Protein AF-0000000078684334 (afdb_homodimer)

pLDDT: mean 81.79, std 15.33, range [39.75, 97.38]

Structure (mmCIF, N/CA/C/O backbone):
data_AF-0000000078684334-model_v1
#
loop_
_entity.id
_entity.type
_entity.pdbx_description
1 polymer 'ADP-ribosylation factor-like protein 14'
#
loop_
_atom_site.group_PDB
_atom_site.id
_atom_site.type_symbol
_atom_site.label_atom_id
_atom_site.label_alt_id
_atom_site.label_comp_id
_atom_site.label_asym_id
_atom_site.label_entity_id
_atom_site.label_seq_id
_atom_site.pdbx_PDB_ins_code
_atom_site.Cartn_x
_atom_site.Cartn_y
_atom_site.Cartn_z
_atom_site.occupancy
_atom_site.B_iso_or_equiv
_atom_site.auth_seq_id
_atom_site.auth_comp_id
_atom_site.auth_asym_id
_atom_site.auth_atom_id
_atom_site.pdbx_PDB_model_num
ATOM 1 N N . MET A 1 1 ? -11.594 -47.875 16.469 1 39.75 1 MET A N 1
ATOM 2 C CA . MET A 1 1 ? -10.633 -46.875 16.938 1 39.75 1 MET A CA 1
ATOM 3 C C . MET A 1 1 ? -10.25 -45.938 15.812 1 39.75 1 MET A C 1
ATOM 5 O O . MET A 1 1 ? -9.25 -45.219 15.906 1 39.75 1 ME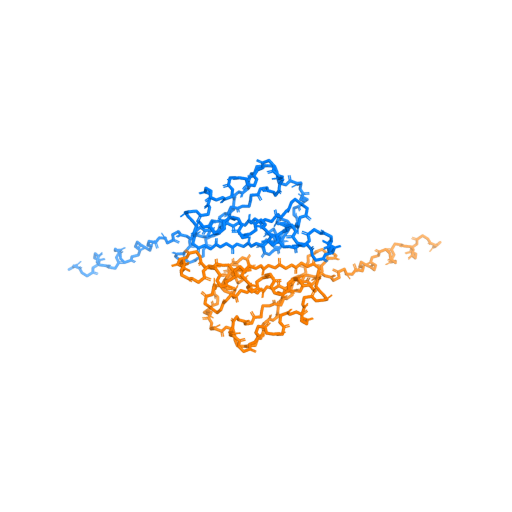T A O 1
ATOM 9 N N . GLY A 1 2 ? -10.734 -46.062 14.586 1 51.78 2 GLY A N 1
ATOM 10 C CA . GLY A 1 2 ? -10.422 -45.438 13.312 1 51.78 2 GLY A CA 1
ATOM 11 C C . GLY A 1 2 ? -10.695 -43.938 13.297 1 51.78 2 GLY A C 1
ATOM 12 O O . GLY A 1 2 ? -10.352 -43.25 12.336 1 51.78 2 GLY A O 1
ATOM 13 N N . THR A 1 3 ? -11.578 -43.5 14.109 1 58.91 3 THR A N 1
ATOM 14 C CA . THR A 1 3 ? -12.023 -42.125 14.07 1 58.91 3 THR A CA 1
ATOM 15 C C . THR A 1 3 ? -10.953 -41.188 14.617 1 58.91 3 THR A C 1
ATOM 17 O O . THR A 1 3 ? -11.062 -39.969 14.5 1 58.91 3 THR A O 1
ATOM 20 N N . VAL A 1 4 ? -10 -41.75 15.391 1 55.91 4 VAL A N 1
ATOM 21 C CA . VAL A 1 4 ? -9 -40.875 16 1 55.91 4 VAL A CA 1
ATOM 22 C C . VAL A 1 4 ? -8.016 -40.406 14.938 1 55.91 4 VAL A C 1
ATOM 24 O O . VAL A 1 4 ? -7.504 -39.281 15 1 55.91 4 VAL A O 1
ATOM 27 N N . PHE A 1 5 ? -7.762 -41.188 13.875 1 58.72 5 PHE A N 1
ATOM 28 C CA . PHE A 1 5 ? -6.75 -40.812 12.891 1 58.72 5 PHE A CA 1
ATOM 29 C C . PHE A 1 5 ? -7.172 -39.562 12.141 1 58.72 5 PHE A C 1
ATOM 31 O O . PHE A 1 5 ? -6.336 -38.719 11.797 1 58.72 5 PHE A O 1
ATOM 38 N N . SER A 1 6 ? -8.477 -39.469 11.859 1 55.19 6 SER A N 1
ATOM 39 C CA . SER A 1 6 ? -8.93 -38.375 11.016 1 55.19 6 SER A CA 1
ATOM 40 C C . SER A 1 6 ? -8.805 -37.031 11.727 1 55.19 6 SER A C 1
ATOM 42 O O . SER A 1 6 ? -8.492 -36.031 11.102 1 55.19 6 SER A O 1
ATOM 44 N N . TYR A 1 7 ? -9.039 -37.031 13.047 1 57.12 7 TYR A N 1
ATOM 45 C CA . TYR A 1 7 ? -8.992 -35.75 13.734 1 57.12 7 TYR A CA 1
ATOM 46 C C . TYR A 1 7 ? -7.57 -35.219 13.781 1 57.12 7 TYR A C 1
ATOM 48 O O . TYR A 1 7 ? -7.352 -34 13.594 1 57.12 7 TYR A O 1
ATOM 56 N N . ILE A 1 8 ? -6.609 -36.125 13.938 1 57.84 8 ILE A N 1
ATOM 57 C CA . ILE A 1 8 ? -5.223 -35.656 14 1 57.84 8 ILE A CA 1
ATOM 58 C C . ILE A 1 8 ? -4.812 -35.094 12.648 1 57.84 8 ILE A C 1
ATOM 60 O O . ILE A 1 8 ? -4.098 -34.062 12.594 1 57.84 8 ILE A O 1
ATOM 64 N N . PHE A 1 9 ? -5.141 -35.719 11.562 1 56.75 9 PHE A N 1
ATOM 65 C CA . PHE A 1 9 ? -4.762 -35.188 10.25 1 56.75 9 PHE A CA 1
ATOM 66 C C . PHE A 1 9 ? -5.336 -33.812 10.023 1 56.75 9 PHE A C 1
ATOM 68 O O . PHE A 1 9 ? -4.832 -33.031 9.188 1 56.75 9 PHE A O 1
ATOM 75 N N . SER A 1 10 ? -6.555 -33.656 10.594 1 54.94 10 SER A N 1
ATOM 76 C CA . SER A 1 10 ? -7.215 -32.406 10.273 1 54.94 10 SER A CA 1
ATOM 77 C C . SER A 1 10 ? -6.406 -31.203 10.773 1 54.94 10 SER A C 1
ATOM 79 O O . SER A 1 10 ? -6.609 -30.078 10.32 1 54.94 10 SER A O 1
ATOM 81 N N . ARG A 1 11 ? -5.648 -31.672 11.852 1 55.38 11 ARG A N 1
ATOM 82 C CA . ARG A 1 11 ? -5.016 -30.5 12.453 1 55.38 11 ARG A CA 1
ATOM 83 C C . ARG A 1 11 ? -3.867 -30 11.586 1 55.38 11 ARG A C 1
ATOM 85 O O . ARG A 1 11 ? -3.105 -29.125 12 1 55.38 11 ARG A O 1
ATOM 92 N N . PHE A 1 12 ? -3.316 -30.859 10.633 1 59.41 12 PHE A N 1
ATOM 93 C CA . PHE A 1 12 ? -2.25 -30.297 9.812 1 59.41 12 PHE A CA 1
ATOM 94 C C . PHE A 1 12 ? -2.725 -29.031 9.109 1 59.41 12 PHE A C 1
ATOM 96 O O . PHE A 1 12 ? -3.406 -29.109 8.086 1 59.41 12 PHE A O 1
ATOM 103 N N . ARG A 1 13 ? -3.07 -28.125 9.844 1 59.91 13 ARG A N 1
ATOM 104 C CA . ARG A 1 13 ? -3.426 -26.812 9.297 1 59.91 13 ARG A CA 1
ATOM 105 C C . ARG A 1 13 ? -2.355 -26.312 8.336 1 59.91 13 ARG A C 1
ATOM 107 O O . ARG A 1 13 ? -1.225 -26.031 8.742 1 59.91 13 ARG A O 1
ATOM 114 N N . SER A 1 14 ? -2.457 -26.578 6.969 1 78.06 14 SER A N 1
ATOM 115 C CA . SER A 1 14 ? -1.545 -26.094 5.941 1 78.06 14 SER A CA 1
ATOM 116 C C . SER A 1 14 ? -1.509 -24.562 5.914 1 78.06 14 SER A C 1
ATOM 118 O O . SER A 1 14 ? -2.553 -23.922 5.992 1 78.06 14 SER A O 1
ATOM 120 N N . ILE A 1 15 ? -0.374 -24.047 6.129 1 81.81 15 ILE A N 1
ATOM 121 C CA . ILE A 1 15 ? -0.169 -22.609 6.062 1 81.81 15 ILE A CA 1
ATOM 122 C C . ILE A 1 15 ? -0.128 -22.156 4.602 1 81.81 15 ILE A C 1
ATOM 124 O O . ILE A 1 15 ? 0.612 -22.719 3.793 1 81.81 15 ILE A O 1
ATOM 128 N N . THR A 1 16 ? -1.037 -21.25 4.227 1 85.5 16 THR A N 1
ATOM 129 C CA . THR A 1 16 ? -1.062 -20.703 2.877 1 85.5 16 THR A CA 1
ATOM 130 C C . THR A 1 16 ? -0.183 -19.453 2.785 1 85.5 16 THR A C 1
ATOM 132 O O . THR A 1 16 ? -0.442 -18.453 3.459 1 85.5 16 THR A O 1
ATOM 135 N N . PRO A 1 17 ? 0.874 -19.562 1.895 1 88.19 17 PRO A N 1
ATOM 136 C CA . PRO A 1 17 ? 1.749 -18.391 1.759 1 88.19 17 PRO A CA 1
ATOM 137 C C . PRO A 1 17 ? 1.178 -17.328 0.821 1 88.19 17 PRO A C 1
ATOM 139 O O . PRO A 1 17 ? 0.63 -17.656 -0.234 1 88.19 17 PRO A O 1
ATOM 142 N N . VAL A 1 18 ? 1.156 -16.156 1.344 1 89.81 18 VAL A N 1
ATOM 143 C CA . VAL A 1 18 ? 0.806 -15.008 0.514 1 89.81 18 VAL A CA 1
ATOM 144 C C . VAL A 1 18 ? 1.976 -14.023 0.466 1 89.81 18 VAL A C 1
ATOM 146 O O . VAL A 1 18 ? 2.506 -13.633 1.506 1 89.81 18 VAL A O 1
ATOM 149 N N . ARG A 1 19 ? 2.426 -13.75 -0.763 1 93.31 19 ARG A N 1
ATOM 150 C CA . ARG A 1 19 ? 3.539 -12.828 -0.962 1 93.31 19 ARG A CA 1
ATOM 151 C C . ARG A 1 19 ? 3.045 -11.461 -1.436 1 93.31 19 ARG A C 1
ATOM 153 O O . ARG A 1 19 ? 2.248 -11.375 -2.373 1 93.31 19 ARG A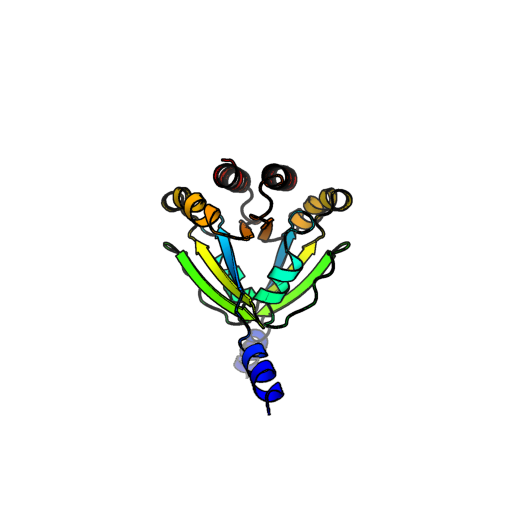 O 1
ATOM 160 N N . ILE A 1 20 ? 3.461 -10.477 -0.709 1 94.06 20 ILE A N 1
ATOM 161 C CA . ILE A 1 20 ? 3.109 -9.102 -1.036 1 94.06 20 ILE A CA 1
ATOM 162 C C . ILE A 1 20 ? 4.375 -8.312 -1.37 1 94.06 20 ILE A C 1
ATOM 164 O O . ILE A 1 20 ? 5.375 -8.406 -0.657 1 94.06 20 ILE A O 1
ATOM 168 N N . LEU A 1 21 ? 4.363 -7.648 -2.504 1 96.06 21 LEU A N 1
ATOM 169 C CA . LEU A 1 21 ? 5.453 -6.75 -2.871 1 96.06 21 LEU A CA 1
ATOM 170 C C . LEU A 1 21 ? 5.109 -5.305 -2.521 1 96.06 21 LEU A C 1
ATOM 172 O O . LEU A 1 21 ? 4.027 -4.82 -2.861 1 96.06 21 LEU A O 1
ATOM 176 N N . MET A 1 22 ? 5.949 -4.656 -1.76 1 96.19 22 MET A N 1
ATOM 177 C CA . MET A 1 22 ? 5.797 -3.234 -1.462 1 96.19 22 MET A CA 1
ATOM 178 C C . MET A 1 22 ? 6.891 -2.418 -2.143 1 96.19 22 MET A C 1
ATOM 180 O O . MET A 1 22 ? 8.078 -2.621 -1.881 1 96.19 22 MET A O 1
ATOM 184 N N . VAL A 1 23 ? 6.465 -1.549 -3.055 1 96.94 23 VAL A N 1
ATOM 185 C CA . VAL A 1 23 ? 7.402 -0.692 -3.775 1 96.94 23 VAL A CA 1
ATOM 186 C C . VAL A 1 23 ? 6.875 0.742 -3.799 1 96.94 23 VAL A C 1
ATOM 188 O O . VAL A 1 23 ? 5.754 1.005 -3.363 1 96.94 23 VAL A O 1
ATOM 191 N N . GLY A 1 24 ? 7.68 1.618 -4.285 1 96.62 24 GLY A N 1
ATOM 192 C CA . GLY A 1 24 ? 7.539 3.062 -4.371 1 96.62 24 GLY A CA 1
ATOM 193 C C . GLY A 1 24 ? 8.867 3.789 -4.445 1 96.62 24 GLY A C 1
ATOM 194 O O . GLY A 1 24 ? 9.914 3.207 -4.148 1 96.62 24 GLY A O 1
ATOM 195 N N . LEU A 1 25 ? 8.789 4.988 -4.809 1 94.69 25 LEU A N 1
ATOM 196 C CA . LEU A 1 25 ? 10.023 5.738 -4.992 1 94.69 25 LEU A CA 1
ATOM 197 C C . LEU A 1 25 ? 10.789 5.855 -3.68 1 94.69 25 LEU A C 1
ATOM 199 O O . LEU A 1 25 ? 10.242 5.59 -2.607 1 94.69 25 LEU A O 1
ATOM 203 N N . ASP A 1 26 ? 12.109 6.113 -3.838 1 92.38 26 ASP A N 1
ATOM 204 C CA . ASP A 1 26 ? 12.914 6.355 -2.641 1 92.38 26 ASP A CA 1
ATOM 205 C C . ASP A 1 26 ? 12.336 7.508 -1.82 1 92.38 26 ASP A C 1
ATOM 207 O O . ASP A 1 26 ? 11.906 8.523 -2.379 1 92.38 26 ASP A O 1
ATOM 211 N N . GLY A 1 27 ? 12.258 7.305 -0.48 1 89.31 27 GLY A N 1
ATOM 212 C CA . GLY A 1 27 ? 11.758 8.352 0.396 1 89.31 27 GLY A CA 1
ATOM 213 C C . GLY A 1 27 ? 10.242 8.383 0.487 1 89.31 27 GLY A C 1
ATOM 214 O O . GLY A 1 27 ? 9.68 9.258 1.147 1 89.31 27 GLY A O 1
ATOM 215 N N . ALA A 1 28 ? 9.648 7.426 -0.128 1 92.12 28 ALA A N 1
ATOM 216 C CA . ALA A 1 28 ? 8.188 7.441 -0.169 1 92.12 28 ALA A CA 1
ATOM 217 C C . ALA A 1 28 ? 7.594 7.035 1.178 1 92.12 28 ALA A C 1
ATOM 219 O O . ALA A 1 28 ? 6.406 7.246 1.43 1 92.12 28 ALA A O 1
ATOM 220 N N . GLY A 1 29 ? 8.359 6.355 2.086 1 88.31 29 GLY A N 1
ATOM 221 C CA . GLY A 1 29 ? 7.859 5.988 3.398 1 88.31 29 GLY A CA 1
ATOM 222 C C . GLY A 1 29 ? 7.438 4.531 3.49 1 88.31 29 GLY A C 1
ATOM 223 O O . GLY A 1 29 ? 6.66 4.16 4.371 1 88.31 29 GLY A O 1
ATOM 224 N N . LYS A 1 30 ? 7.961 3.705 2.625 1 89.31 30 LYS A N 1
ATOM 225 C CA . LYS A 1 30 ? 7.574 2.299 2.572 1 89.31 30 LYS A CA 1
ATOM 226 C C . LYS A 1 30 ? 7.887 1.595 3.891 1 89.31 30 LYS A C 1
ATOM 228 O O . LYS A 1 30 ? 6.992 1.02 4.516 1 89.31 30 LYS A O 1
ATOM 233 N N . THR A 1 31 ? 9.102 1.681 4.289 1 83.62 31 THR A N 1
ATOM 234 C CA . THR A 1 31 ? 9.539 0.998 5.504 1 83.62 31 THR A CA 1
ATOM 235 C C . THR A 1 31 ? 8.805 1.542 6.723 1 83.62 31 THR A C 1
ATOM 237 O O . THR A 1 31 ? 8.391 0.778 7.598 1 83.62 31 THR A O 1
ATOM 240 N N . THR A 1 32 ? 8.625 2.852 6.777 1 81 32 THR A N 1
ATOM 241 C CA . THR A 1 32 ? 7.91 3.477 7.883 1 81 32 THR A CA 1
ATOM 242 C C . THR A 1 32 ? 6.473 2.971 7.953 1 81 32 THR A C 1
ATOM 244 O O . THR A 1 32 ? 5.984 2.621 9.031 1 81 32 THR A O 1
ATOM 247 N N . LEU A 1 33 ? 5.812 2.992 6.816 1 82.94 33 LEU A N 1
ATOM 248 C CA . LEU A 1 33 ? 4.434 2.525 6.742 1 82.94 33 LEU A CA 1
ATOM 249 C C . LEU A 1 33 ? 4.324 1.077 7.207 1 82.94 33 LEU A C 1
ATOM 251 O O . LEU A 1 33 ? 3.439 0.742 8 1 82.94 33 LEU A O 1
ATOM 255 N N . LEU A 1 34 ? 5.191 0.237 6.691 1 80.56 34 LEU A N 1
ATOM 256 C CA . LEU A 1 34 ? 5.172 -1.179 7.043 1 80.56 34 LEU A CA 1
ATOM 257 C C . LEU A 1 34 ? 5.332 -1.366 8.547 1 80.56 34 LEU A C 1
ATOM 259 O O . LEU A 1 34 ? 4.578 -2.121 9.164 1 80.56 34 LEU A O 1
ATOM 263 N N . TYR A 1 35 ? 6.227 -0.701 9.133 1 75.5 35 TYR A N 1
ATOM 264 C CA . TYR A 1 35 ? 6.516 -0.877 10.555 1 75.5 35 TYR A CA 1
ATOM 265 C C . TYR A 1 35 ? 5.422 -0.259 11.414 1 75.5 35 TYR A C 1
ATOM 267 O O . TYR A 1 35 ? 5.07 -0.798 12.469 1 75.5 35 TYR A O 1
ATOM 275 N N . LYS A 1 36 ? 4.863 0.822 10.945 1 76.69 36 LYS A N 1
ATOM 276 C CA . LYS A 1 36 ? 3.836 1.49 11.742 1 76.69 36 LYS A CA 1
ATOM 277 C C . LYS A 1 36 ? 2.514 0.73 11.672 1 76.69 36 LYS A C 1
ATOM 279 O O . LYS A 1 36 ? 1.754 0.714 12.648 1 76.69 36 LYS A O 1
ATOM 284 N N . LEU A 1 37 ? 2.27 0.197 10.594 1 74.69 37 LEU A N 1
ATOM 285 C CA . LEU A 1 37 ? 1.058 -0.604 10.477 1 74.69 37 LEU A CA 1
ATOM 286 C C . LEU A 1 37 ? 1.215 -1.939 11.195 1 74.69 37 LEU A C 1
ATOM 288 O O . LEU A 1 37 ? 0.236 -2.498 11.695 1 74.69 37 LEU A O 1
ATOM 292 N N . LYS A 1 38 ? 2.375 -2.629 11.008 1 66.38 38 LYS A N 1
ATOM 293 C CA . LYS A 1 38 ? 2.6 -3.916 11.664 1 66.38 38 LYS A CA 1
ATOM 294 C C . LYS A 1 38 ? 2.549 -3.775 13.18 1 66.38 38 LYS A C 1
ATOM 296 O O . LYS A 1 38 ? 2.055 -4.668 13.875 1 66.38 38 LYS A O 1
ATOM 301 N N . LEU A 1 39 ? 3.707 -3.133 13.711 1 50.97 39 LEU A N 1
ATOM 302 C CA . LEU A 1 39 ? 4.062 -3.412 15.102 1 50.97 39 LEU A CA 1
ATOM 303 C C . LEU A 1 39 ? 3.949 -2.154 15.953 1 50.97 39 LEU A C 1
ATOM 305 O O . LEU A 1 39 ? 4.59 -2.053 17 1 50.97 39 LEU A O 1
ATOM 309 N N . SER A 1 40 ? 2.908 -1.56 15.781 1 52.12 40 SER A N 1
ATOM 310 C CA . SER A 1 40 ? 3.018 -0.546 16.828 1 52.12 40 SER A CA 1
ATOM 311 C C . SER A 1 40 ? 4.477 -0.223 17.141 1 52.12 40 SER A C 1
ATOM 313 O O . SER A 1 40 ? 4.785 0.318 18.203 1 52.12 40 SER A O 1
ATOM 315 N N . GLU A 1 41 ? 5.441 -0.955 16.594 1 48.38 41 GLU A N 1
ATOM 316 C CA . GLU A 1 41 ? 6.797 -0.641 17.047 1 48.38 41 GLU A CA 1
A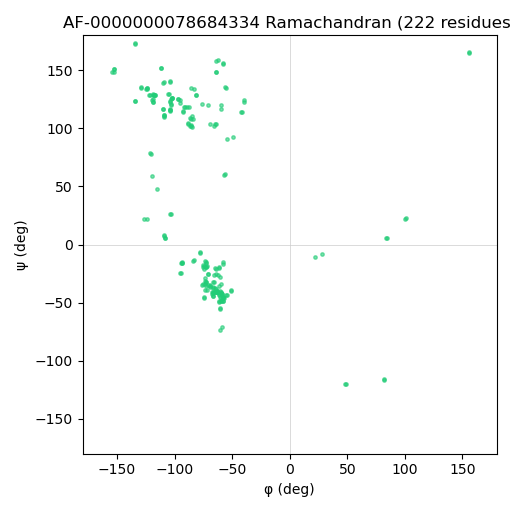TOM 317 C C . GLU A 1 41 ? 7.477 0.338 16.094 1 48.38 41 GLU A C 1
ATOM 319 O O . GLU A 1 41 ? 7.211 0.333 14.891 1 48.38 41 GLU A O 1
ATOM 324 N N . VAL A 1 42 ? 7.953 1.49 16.609 1 49.03 42 VAL A N 1
ATOM 325 C CA . VAL A 1 42 ? 8.672 2.555 15.922 1 49.03 42 VAL A CA 1
ATOM 326 C C . VAL A 1 42 ? 10.062 2.062 15.523 1 49.03 42 VAL A C 1
ATOM 328 O O . VAL A 1 42 ? 10.805 1.531 16.344 1 49.03 42 VAL A O 1
ATOM 331 N N . VAL A 1 43 ? 10.422 1.698 14.25 1 48.44 43 VAL A N 1
ATOM 332 C CA . VAL A 1 43 ? 11.828 1.499 13.898 1 48.44 43 VAL A CA 1
ATOM 333 C C . VAL A 1 43 ? 12.336 2.693 13.102 1 48.44 43 VAL A C 1
ATOM 335 O O . VAL A 1 43 ? 11.57 3.348 12.391 1 48.44 43 VAL A O 1
ATOM 338 N N . THR A 1 44 ? 13.43 3.346 13.633 1 49.62 44 THR A N 1
ATOM 339 C CA . THR A 1 44 ? 14.141 4.316 12.805 1 49.62 44 THR A CA 1
ATOM 340 C C . THR A 1 44 ? 14.305 3.795 11.383 1 49.62 44 THR A C 1
ATOM 342 O O . THR A 1 44 ? 14.828 2.701 11.172 1 49.62 44 THR A O 1
ATOM 345 N N . THR A 1 45 ? 13.617 4.5 10.461 1 59.69 45 THR A N 1
ATOM 346 C CA . THR A 1 45 ? 13.656 3.986 9.102 1 59.69 45 THR A CA 1
ATOM 347 C C . THR A 1 45 ? 14.898 4.48 8.367 1 59.69 45 THR A C 1
ATOM 349 O O . THR A 1 45 ? 15.242 5.664 8.453 1 59.69 45 THR A O 1
ATOM 352 N N . ILE A 1 46 ? 15.766 3.67 8.109 1 64.81 46 ILE A N 1
ATOM 353 C CA . ILE A 1 46 ? 16.875 3.92 7.195 1 64.81 46 ILE A CA 1
ATOM 354 C C . ILE A 1 46 ? 16.453 3.609 5.766 1 64.81 46 ILE A C 1
ATOM 356 O O . ILE A 1 46 ? 15.68 2.682 5.527 1 64.81 46 ILE A O 1
ATOM 360 N N . PRO A 1 47 ? 16.828 4.543 4.875 1 63.31 47 PRO A N 1
ATOM 361 C CA . PRO A 1 47 ? 16.5 4.219 3.482 1 63.31 47 PRO A CA 1
ATOM 362 C C . PRO A 1 47 ? 16.734 2.746 3.154 1 63.31 47 PRO A C 1
ATOM 364 O O . PRO A 1 47 ? 17.75 2.168 3.561 1 63.31 47 PRO A O 1
ATOM 367 N N . THR A 1 48 ? 15.711 2.166 2.689 1 65.62 48 THR A N 1
ATOM 368 C CA . THR A 1 48 ? 15.797 0.75 2.35 1 65.62 48 THR A CA 1
ATOM 369 C C . THR A 1 48 ? 16.781 0.53 1.201 1 65.62 48 THR A C 1
ATOM 371 O O . THR A 1 48 ? 16.609 1.083 0.113 1 65.62 48 THR A O 1
ATOM 374 N N . ILE A 1 49 ? 17.891 0.05 1.625 1 71.69 49 ILE A N 1
ATOM 375 C CA . ILE A 1 49 ? 18.875 -0.387 0.646 1 71.69 49 ILE A CA 1
ATOM 376 C C . ILE A 1 49 ? 18.688 -1.873 0.348 1 71.69 49 ILE A C 1
ATOM 378 O O . ILE A 1 49 ? 18.859 -2.717 1.229 1 71.69 49 ILE A O 1
ATOM 382 N N . GLY A 1 50 ? 18.375 -2.086 -1.005 1 80.56 50 GLY A N 1
ATOM 383 C CA . GLY A 1 50 ? 18 -3.451 -1.339 1 80.56 50 GLY A CA 1
ATOM 384 C C . GLY A 1 50 ? 16.547 -3.766 -1.021 1 80.56 50 GLY A C 1
ATOM 385 O O . GLY A 1 50 ? 15.641 -3.217 -1.646 1 80.56 50 GLY A O 1
ATOM 386 N N . PHE A 1 51 ? 16.422 -4.742 -0.047 1 84.38 51 PHE A N 1
ATOM 387 C CA . PHE A 1 51 ? 15.047 -5.078 0.312 1 84.38 51 PHE A CA 1
ATOM 388 C C . PHE A 1 51 ? 14.977 -5.625 1.734 1 84.38 51 PHE A C 1
ATOM 390 O O . PHE A 1 51 ? 15.984 -6.082 2.277 1 84.38 51 PHE A O 1
ATOM 397 N N . ASN A 1 52 ? 13.898 -5.379 2.404 1 83.75 52 ASN A N 1
ATOM 398 C CA . ASN A 1 52 ? 13.516 -5.988 3.676 1 83.75 52 ASN A CA 1
ATOM 399 C C . ASN A 1 52 ? 12.344 -6.949 3.512 1 83.75 52 ASN A C 1
ATOM 401 O O . ASN A 1 52 ? 11.469 -6.727 2.676 1 83.75 52 ASN A O 1
ATOM 405 N N . VAL A 1 53 ? 12.477 -8.023 4.227 1 86.12 53 VAL A N 1
ATOM 406 C CA . VAL A 1 53 ? 11.375 -8.984 4.172 1 86.12 53 VAL A CA 1
ATOM 407 C C . VAL A 1 53 ? 10.758 -9.148 5.559 1 86.12 53 VAL A C 1
ATOM 409 O O . VAL A 1 53 ? 11.477 -9.258 6.555 1 86.12 53 VAL A O 1
ATOM 412 N N . GLU A 1 54 ? 9.469 -9.016 5.613 1 83.31 54 GLU A N 1
ATOM 413 C CA . GLU A 1 54 ? 8.719 -9.242 6.844 1 83.31 54 GLU A CA 1
ATOM 414 C C . GLU A 1 54 ? 7.621 -10.289 6.633 1 83.31 54 GLU A C 1
ATOM 416 O O . GLU A 1 54 ? 6.922 -10.266 5.621 1 83.31 54 GLU A O 1
ATOM 421 N N . THR A 1 55 ? 7.578 -11.195 7.617 1 84.38 55 THR A N 1
ATOM 422 C CA . THR A 1 55 ? 6.535 -12.211 7.547 1 84.38 55 THR A CA 1
ATOM 423 C C . THR A 1 55 ? 5.605 -12.125 8.75 1 84.38 55 THR A C 1
ATOM 425 O O . THR A 1 55 ? 6.062 -11.961 9.891 1 84.38 55 THR A O 1
ATOM 428 N N . VAL A 1 56 ? 4.34 -12.078 8.406 1 77.31 56 VAL A N 1
ATOM 429 C CA . VAL A 1 56 ? 3.312 -12.094 9.445 1 77.31 56 VAL A CA 1
ATOM 430 C C . VAL A 1 56 ? 2.424 -13.328 9.266 1 77.31 56 VAL A C 1
ATOM 432 O O . VAL A 1 56 ? 1.961 -13.609 8.164 1 77.31 56 VAL A O 1
ATOM 435 N N . GLU A 1 57 ? 2.348 -14.07 10.352 1 77.56 57 GLU A N 1
ATOM 436 C CA . GLU A 1 57 ? 1.477 -15.242 10.32 1 77.56 57 GLU A CA 1
ATOM 437 C C . GLU A 1 57 ? 0.175 -14.984 11.078 1 77.56 57 GLU A C 1
ATOM 439 O O . GLU A 1 57 ? 0.182 -14.367 12.141 1 77.56 57 GLU A O 1
ATOM 444 N N . TYR A 1 58 ? -0.869 -15.227 10.297 1 69 58 TYR A N 1
ATOM 445 C CA . TYR A 1 58 ? -2.189 -15.133 10.914 1 69 58 TYR A CA 1
ATOM 446 C C . TYR A 1 58 ? -3.059 -16.328 10.523 1 69 58 TYR A C 1
ATOM 448 O O . TYR A 1 58 ? -3.379 -16.516 9.352 1 69 58 TYR A O 1
ATOM 456 N N . LYS A 1 59 ? -3.512 -16.984 11.578 1 75.44 59 LYS A N 1
ATOM 457 C CA . LYS A 1 59 ? -4.266 -18.203 11.352 1 75.44 59 LYS A CA 1
ATOM 458 C C . LYS A 1 59 ? -3.539 -19.125 10.375 1 75.44 59 LYS A C 1
ATOM 460 O O . LYS A 1 59 ? -2.391 -19.516 10.609 1 75.44 59 LYS A O 1
ATOM 465 N N . ASN A 1 60 ? -4.141 -19.453 9.273 1 79 60 ASN A N 1
ATOM 466 C CA . ASN A 1 60 ? -3.527 -20.391 8.344 1 79 60 ASN A CA 1
ATOM 467 C C . ASN A 1 60 ? -2.93 -19.672 7.133 1 79 60 ASN A C 1
ATOM 469 O O . ASN A 1 60 ? -2.809 -20.266 6.055 1 79 60 ASN A O 1
ATOM 473 N N . VAL A 1 61 ? -2.586 -18.375 7.438 1 79.94 61 VAL A N 1
ATOM 474 C CA . VAL A 1 61 ? -2 -17.656 6.32 1 79.94 61 VAL A CA 1
ATOM 475 C C . VAL A 1 61 ? -0.69 -17 6.758 1 79.94 61 VAL A C 1
ATOM 477 O O . VAL A 1 61 ? -0.604 -16.438 7.852 1 79.94 61 VAL A O 1
ATOM 480 N N . SER A 1 62 ? 0.345 -17.109 5.941 1 86.5 62 SER A N 1
ATOM 481 C CA . SER A 1 62 ? 1.63 -16.453 6.121 1 86.5 62 SER A CA 1
ATOM 482 C C . SER A 1 62 ? 1.83 -15.344 5.094 1 86.5 62 SER A C 1
ATOM 484 O O . SER A 1 62 ? 1.973 -15.617 3.898 1 86.5 62 SER A O 1
ATOM 486 N N . PHE A 1 63 ? 1.782 -14.133 5.629 1 85.12 63 PHE A N 1
ATOM 487 C CA . PHE A 1 63 ? 1.987 -12.977 4.762 1 85.12 63 PHE A CA 1
ATOM 488 C C . PHE A 1 63 ? 3.453 -12.562 4.754 1 85.12 63 PHE A C 1
ATOM 490 O O . PHE A 1 63 ? 4.008 -12.195 5.793 1 85.12 63 PHE A O 1
ATOM 497 N N . THR A 1 64 ? 4.047 -12.711 3.617 1 89.38 64 THR A N 1
ATOM 498 C CA . THR A 1 64 ? 5.414 -12.242 3.447 1 89.38 64 THR A CA 1
ATOM 499 C C . THR A 1 64 ? 5.445 -10.945 2.645 1 89.38 64 THR A C 1
ATOM 501 O O . THR A 1 64 ? 5.043 -10.914 1.481 1 89.38 64 THR A O 1
ATOM 504 N N . VAL A 1 65 ? 5.883 -9.883 3.281 1 90.44 65 VAL A N 1
ATOM 505 C CA . VAL A 1 65 ? 5.953 -8.578 2.621 1 90.44 65 VAL A CA 1
ATOM 506 C C . VAL A 1 65 ? 7.398 -8.258 2.258 1 90.44 65 VAL A C 1
ATOM 508 O O . VAL A 1 65 ? 8.266 -8.195 3.131 1 90.44 65 VAL A O 1
ATOM 511 N N . TRP A 1 66 ? 7.633 -8.148 0.97 1 91.38 66 TRP A N 1
ATOM 512 C CA . TRP A 1 66 ? 8.922 -7.688 0.453 1 91.38 66 TRP A CA 1
ATOM 513 C C . TRP A 1 66 ? 8.938 -6.168 0.32 1 91.38 66 TRP A C 1
ATOM 515 O O . TRP A 1 66 ? 8.227 -5.602 -0.515 1 91.38 66 TRP A O 1
ATOM 525 N N . ASP A 1 67 ? 9.594 -5.551 1.191 1 91.88 67 ASP A N 1
ATOM 526 C CA . ASP A 1 67 ? 9.836 -4.113 1.124 1 91.88 67 ASP A CA 1
ATOM 527 C C . ASP A 1 67 ? 11.078 -3.801 0.298 1 91.88 67 ASP A C 1
ATOM 529 O O . ASP A 1 67 ? 12.203 -3.943 0.783 1 91.88 67 ASP A O 1
ATOM 533 N N . VAL A 1 68 ? 10.945 -3.371 -0.938 1 93.88 68 VAL A N 1
ATOM 534 C CA . VAL A 1 68 ? 12.039 -3.191 -1.885 1 93.88 68 VAL A CA 1
ATOM 535 C C . VAL A 1 68 ? 12.367 -1.705 -2.021 1 93.88 68 VAL A C 1
ATOM 537 O O . VAL A 1 68 ? 11.461 -0.866 -2.059 1 93.88 68 VAL A O 1
ATOM 540 N N . GLY A 1 69 ? 13.656 -1.448 -2.115 1 92.62 69 GLY A N 1
ATOM 541 C CA . GLY A 1 69 ? 14.094 -0.07 -2.262 1 92.62 69 GLY A CA 1
ATOM 542 C C . GLY A 1 69 ? 13.508 0.616 -3.482 1 92.62 69 GLY A C 1
ATOM 543 O O . GLY A 1 69 ? 13.195 -0.04 -4.477 1 92.62 69 GLY A O 1
ATOM 544 N N . GLY A 1 70 ? 13.43 1.934 -3.441 1 94.94 70 GLY A N 1
ATOM 545 C CA . GLY A 1 70 ? 12.82 2.725 -4.5 1 94.94 70 GLY A CA 1
ATOM 546 C C . GLY A 1 70 ? 13.836 3.506 -5.312 1 94.94 70 GLY A C 1
ATOM 547 O O . GLY A 1 70 ? 13.469 4.266 -6.215 1 94.94 70 GLY A O 1
ATOM 548 N N . GLN A 1 71 ? 15.102 3.285 -5.031 1 93.81 71 GLN A N 1
ATOM 549 C CA . GLN A 1 71 ? 16.141 3.955 -5.805 1 93.81 71 GLN A CA 1
ATOM 550 C C . GLN A 1 71 ? 16.109 3.516 -7.266 1 93.81 71 GLN A C 1
ATOM 552 O O . GLN A 1 71 ? 15.781 2.365 -7.566 1 93.81 71 GLN A O 1
ATOM 557 N N . THR A 1 72 ? 16.5 4.5 -8.156 1 93.38 72 THR A N 1
ATOM 558 C CA . THR A 1 72 ? 16.453 4.281 -9.594 1 93.38 72 THR A CA 1
ATOM 559 C C . THR A 1 72 ? 17.156 2.979 -9.977 1 93.38 72 THR A C 1
ATOM 561 O O . THR A 1 72 ? 16.641 2.201 -10.781 1 93.38 72 THR A O 1
ATOM 564 N N . ILE A 1 73 ? 18.25 2.699 -9.336 1 92.38 73 ILE A N 1
ATOM 565 C CA . ILE A 1 73 ? 19.078 1.565 -9.711 1 92.38 73 ILE A CA 1
ATOM 566 C C . ILE A 1 73 ? 18.391 0.261 -9.336 1 92.38 73 ILE A C 1
ATOM 568 O O . ILE A 1 73 ? 18.641 -0.783 -9.938 1 92.38 73 ILE A O 1
ATOM 572 N N . ILE A 1 74 ? 17.531 0.224 -8.391 1 93.5 74 ILE A N 1
ATOM 573 C CA . ILE A 1 74 ? 16.906 -0.989 -7.887 1 93.5 74 ILE A CA 1
ATOM 574 C C . ILE A 1 74 ? 15.562 -1.202 -8.602 1 93.5 74 ILE A C 1
ATOM 576 O O . ILE A 1 74 ? 15.023 -2.312 -8.602 1 93.5 74 ILE A O 1
ATOM 580 N N . ARG A 1 75 ? 15 -0.25 -9.266 1 95.31 75 ARG A N 1
ATOM 581 C CA . ARG A 1 75 ? 13.641 -0.273 -9.797 1 95.31 75 ARG A CA 1
ATOM 582 C C . ARG A 1 75 ? 13.5 -1.327 -10.891 1 95.31 75 ARG A C 1
ATOM 584 O O . ARG A 1 75 ? 12.453 -1.975 -11.008 1 95.31 75 ARG A O 1
ATOM 591 N N . PRO A 1 76 ? 14.539 -1.603 -11.672 1 92.5 76 PRO A N 1
ATOM 592 C CA . PRO A 1 76 ? 14.43 -2.652 -12.68 1 92.5 76 PRO A CA 1
ATOM 593 C C . PRO A 1 76 ? 14.141 -4.027 -12.078 1 92.5 76 PRO A C 1
ATOM 595 O O . PRO A 1 76 ? 13.633 -4.914 -12.773 1 92.5 76 PRO A O 1
ATOM 598 N N . LEU A 1 77 ? 14.414 -4.184 -10.789 1 92.25 77 LEU A N 1
ATOM 599 C CA . LEU A 1 77 ? 14.203 -5.473 -10.141 1 92.25 77 LEU A CA 1
ATOM 600 C C . LEU A 1 77 ? 12.75 -5.629 -9.703 1 92.25 77 LEU A C 1
ATOM 602 O O . LEU A 1 77 ? 12.312 -6.734 -9.375 1 92.25 77 LEU A O 1
ATOM 606 N N . TRP A 1 78 ? 12.023 -4.578 -9.695 1 95.69 78 TRP A N 1
ATOM 607 C CA . TRP A 1 78 ? 10.641 -4.621 -9.227 1 95.69 78 TRP A CA 1
ATOM 608 C C . TRP A 1 78 ? 9.844 -5.68 -9.977 1 95.69 78 TRP A C 1
ATOM 610 O O . TRP A 1 78 ? 9.086 -6.438 -9.375 1 95.69 78 TRP A O 1
ATOM 620 N N . ARG A 1 79 ? 10.047 -5.699 -11.242 1 93.62 79 ARG A N 1
ATOM 621 C CA . ARG A 1 79 ? 9.273 -6.625 -12.07 1 93.62 79 ARG A CA 1
ATOM 622 C C . ARG A 1 79 ? 9.57 -8.07 -11.695 1 93.62 79 ARG A C 1
ATOM 624 O O . ARG A 1 79 ? 8.672 -8.914 -11.695 1 93.62 79 ARG A O 1
ATOM 631 N N . HIS A 1 80 ? 10.82 -8.336 -11.43 1 92.12 80 HIS A N 1
ATOM 632 C CA . HIS A 1 80 ? 11.211 -9.68 -11.031 1 92.12 80 HIS A CA 1
ATOM 633 C C . HIS A 1 80 ? 10.492 -10.117 -9.758 1 92.12 80 HIS A C 1
ATOM 635 O O . HIS A 1 80 ? 10 -11.242 -9.672 1 92.12 80 HIS A O 1
ATOM 641 N N . TYR A 1 81 ? 10.367 -9.305 -8.844 1 91.38 81 TYR A N 1
ATOM 642 C CA . TYR A 1 81 ? 9.68 -9.617 -7.594 1 91.38 81 TYR A CA 1
ATOM 643 C C . TYR A 1 81 ? 8.172 -9.703 -7.801 1 91.38 81 TYR A C 1
ATOM 645 O O . TYR A 1 81 ? 7.492 -10.484 -7.141 1 91.38 81 TYR A O 1
ATOM 653 N N . TYR A 1 82 ? 7.684 -8.891 -8.734 1 94.25 82 TYR A N 1
ATOM 654 C CA . TYR A 1 82 ? 6.25 -8.797 -8.992 1 94.25 82 TYR A CA 1
ATOM 655 C C . TYR A 1 82 ? 5.703 -10.109 -9.531 1 94.25 82 TYR A C 1
ATOM 657 O O . TYR A 1 82 ? 4.594 -10.523 -9.18 1 94.25 82 TYR A O 1
ATOM 665 N N . VAL A 1 83 ? 6.379 -10.836 -10.43 1 90.06 83 VAL A N 1
ATOM 666 C CA . VAL A 1 83 ? 5.953 -12.031 -11.148 1 90.06 83 VAL A CA 1
ATOM 667 C C . VAL A 1 83 ? 5.574 -13.125 -10.156 1 90.06 83 VAL A C 1
ATOM 669 O O . VAL A 1 83 ? 4.645 -13.898 -10.398 1 90.06 83 VAL A O 1
ATOM 672 N N . SER A 1 84 ? 5.984 -13.047 -8.758 1 89.5 84 SER A N 1
ATOM 673 C CA . SER A 1 84 ? 5.715 -14.117 -7.801 1 89.5 84 SER A CA 1
ATOM 674 C C . SER A 1 84 ? 4.949 -13.586 -6.594 1 89.5 84 SER A C 1
ATOM 676 O O . SER A 1 84 ? 4.891 -14.25 -5.555 1 89.5 84 SER A O 1
ATOM 678 N N . THR A 1 85 ? 4.324 -12.5 -6.867 1 94.5 85 THR A N 1
ATOM 679 C CA . THR A 1 85 ? 3.592 -11.953 -5.73 1 94.5 85 THR A CA 1
ATOM 680 C C . THR A 1 85 ? 2.086 -12.047 -5.961 1 94.5 85 THR A C 1
ATOM 682 O O . THR A 1 85 ? 1.63 -12.109 -7.105 1 94.5 85 THR A O 1
ATOM 685 N N . GLN A 1 86 ? 1.332 -12.141 -4.898 1 93.75 86 GLN A N 1
ATOM 686 C CA . GLN A 1 86 ? -0.125 -12.188 -4.961 1 93.75 86 GLN A CA 1
ATOM 687 C C . GLN A 1 86 ? -0.73 -10.797 -4.809 1 93.75 86 GLN A C 1
ATOM 689 O O . GLN A 1 86 ? -1.905 -10.586 -5.117 1 93.75 86 GLN A O 1
ATOM 694 N N . GLY A 1 87 ? 0.045 -9.844 -4.34 1 94.5 87 GLY A N 1
ATOM 695 C CA . GLY A 1 87 ? -0.394 -8.469 -4.168 1 94.5 87 GLY A CA 1
ATOM 696 C C . GLY A 1 87 ? 0.739 -7.469 -4.262 1 94.5 87 GLY A C 1
ATOM 697 O O . GLY A 1 87 ? 1.892 -7.797 -3.975 1 94.5 87 GLY A O 1
ATOM 698 N N . LEU A 1 88 ? 0.413 -6.316 -4.688 1 96.12 88 LEU A N 1
ATOM 699 C CA . LEU A 1 88 ? 1.337 -5.191 -4.789 1 96.12 88 LEU A CA 1
ATOM 700 C C . LEU A 1 88 ? 0.845 -4.008 -3.965 1 96.12 88 LEU A C 1
ATOM 702 O O . LEU A 1 88 ? -0.34 -3.666 -4.008 1 96.12 88 LEU A O 1
ATOM 706 N N . ILE A 1 89 ? 1.697 -3.512 -3.166 1 95.94 89 ILE A N 1
ATOM 707 C CA . ILE A 1 89 ? 1.493 -2.25 -2.465 1 95.94 89 ILE A CA 1
ATOM 708 C C . ILE A 1 89 ? 2.418 -1.182 -3.045 1 95.94 89 ILE A C 1
ATOM 710 O O . ILE A 1 89 ? 3.641 -1.28 -2.928 1 95.94 89 ILE A O 1
ATOM 714 N N . PHE A 1 90 ? 1.852 -0.27 -3.674 1 97.38 90 PHE A N 1
ATOM 715 C CA . PHE A 1 90 ? 2.611 0.849 -4.219 1 97.38 90 PHE A CA 1
ATOM 716 C C . PHE A 1 90 ? 2.441 2.092 -3.355 1 97.38 90 PHE A C 1
ATOM 718 O O . PHE A 1 90 ? 1.322 2.574 -3.166 1 97.38 90 PHE A O 1
ATOM 725 N N . VAL A 1 91 ? 3.488 2.615 -2.822 1 95.88 91 VAL A N 1
ATOM 726 C CA . VAL A 1 91 ? 3.457 3.729 -1.879 1 95.88 91 VAL A CA 1
ATOM 727 C C . VAL A 1 91 ? 3.902 5.012 -2.576 1 95.88 91 VAL A C 1
ATOM 729 O O . VAL A 1 91 ? 4.934 5.031 -3.252 1 95.88 91 VAL A O 1
ATOM 732 N N . ILE A 1 92 ? 3.096 6.039 -2.412 1 96.38 92 ILE A N 1
ATOM 733 C CA . ILE A 1 92 ? 3.391 7.34 -3.002 1 96.38 92 ILE A CA 1
ATOM 734 C C . ILE A 1 92 ? 3.4 8.406 -1.912 1 96.38 92 ILE A C 1
ATOM 736 O O . ILE A 1 92 ? 2.514 8.438 -1.055 1 96.38 92 ILE A O 1
ATOM 740 N N . ASP A 1 93 ? 4.426 9.25 -1.949 1 93.62 93 ASP A N 1
ATOM 741 C CA . ASP A 1 93 ? 4.492 10.406 -1.066 1 93.62 93 ASP A CA 1
ATOM 742 C C . ASP A 1 93 ? 3.754 11.602 -1.671 1 93.62 93 ASP A C 1
ATOM 744 O O . ASP A 1 93 ? 4.223 12.203 -2.641 1 93.62 93 ASP A O 1
ATOM 748 N N . SER A 1 94 ? 2.645 11.867 -1.056 1 92.25 94 SER A N 1
ATOM 749 C CA . SER A 1 94 ? 1.825 12.953 -1.582 1 92.25 94 SER A CA 1
ATOM 750 C C . SER A 1 94 ? 2.443 14.312 -1.271 1 92.25 94 SER A C 1
ATOM 752 O O . SER A 1 94 ? 2.049 15.32 -1.852 1 92.25 94 SER A O 1
ATOM 754 N N . ASN A 1 95 ? 3.385 14.336 -0.392 1 91.62 95 ASN A N 1
ATOM 755 C CA . ASN A 1 95 ? 4.031 15.586 -0.008 1 91.62 95 ASN A CA 1
ATOM 756 C C . ASN A 1 95 ? 5.051 16.031 -1.05 1 91.62 95 ASN A C 1
ATOM 758 O O . ASN A 1 95 ? 5.617 17.125 -0.943 1 91.62 95 ASN A O 1
ATOM 762 N N . ASP A 1 96 ? 5.324 15.219 -2.037 1 90.44 96 ASP A N 1
ATOM 763 C CA . ASP A 1 96 ? 6.242 15.539 -3.123 1 90.44 96 ASP A CA 1
ATOM 764 C C . ASP A 1 96 ? 5.539 15.477 -4.477 1 90.44 96 ASP A C 1
ATOM 766 O O . ASP A 1 96 ? 5.797 14.578 -5.281 1 90.44 96 ASP A O 1
ATOM 770 N N . PRO A 1 97 ? 4.777 16.484 -4.812 1 89.44 97 PRO A N 1
ATOM 771 C CA . PRO A 1 97 ? 3.969 16.469 -6.035 1 89.44 97 PRO A CA 1
ATOM 772 C C . PRO A 1 97 ? 4.82 16.422 -7.305 1 89.44 97 PRO A C 1
ATOM 774 O O . PRO A 1 97 ? 4.359 15.945 -8.344 1 89.44 97 PRO A O 1
ATOM 777 N N . GLN A 1 98 ? 6.016 16.812 -7.199 1 92.69 98 GLN A N 1
ATOM 778 C CA . GLN A 1 98 ? 6.879 16.859 -8.375 1 92.69 98 GLN A CA 1
ATOM 779 C C . GLN A 1 98 ? 7.273 15.461 -8.828 1 92.69 98 GLN A C 1
ATOM 781 O O . GLN A 1 98 ? 7.668 15.266 -9.984 1 92.69 98 GLN A O 1
ATOM 786 N N . ARG A 1 99 ? 7.117 14.531 -7.922 1 94 99 ARG A N 1
ATOM 787 C CA . ARG A 1 99 ? 7.57 13.195 -8.281 1 94 99 ARG A CA 1
ATOM 788 C C . ARG A 1 99 ? 6.391 12.25 -8.484 1 94 99 ARG A C 1
ATOM 790 O O . ARG A 1 99 ? 6.578 11.047 -8.695 1 94 99 ARG A O 1
ATOM 797 N N . ILE A 1 100 ? 5.219 12.766 -8.461 1 93.81 100 ILE A N 1
ATOM 798 C CA . ILE A 1 100 ? 4.023 11.938 -8.578 1 93.81 100 ILE A CA 1
ATOM 799 C C . ILE A 1 100 ? 3.967 11.312 -9.969 1 93.81 100 ILE A C 1
ATOM 801 O O . ILE A 1 100 ? 3.646 10.125 -10.109 1 93.81 100 ILE A O 1
ATOM 805 N N . GLN A 1 101 ? 4.242 12.102 -10.922 1 92.5 101 GLN A N 1
ATOM 806 C CA . GLN A 1 101 ? 4.23 11.586 -12.289 1 92.5 101 GLN A CA 1
ATOM 807 C C . GLN A 1 101 ? 5.262 10.477 -12.469 1 92.5 101 GLN A C 1
ATOM 809 O O . GLN A 1 101 ? 4.98 9.461 -13.109 1 92.5 101 GLN A O 1
ATOM 814 N N . GLU A 1 102 ? 6.41 10.695 -11.938 1 94.81 102 GLU A N 1
ATOM 815 C CA . GLU A 1 102 ? 7.441 9.664 -11.977 1 94.81 102 GLU A CA 1
ATOM 816 C C . GLU A 1 102 ? 6.949 8.375 -11.32 1 94.81 102 GLU A C 1
ATOM 818 O O . GLU A 1 102 ? 7.156 7.281 -11.852 1 94.81 102 GLU A O 1
ATOM 823 N N . ALA A 1 103 ? 6.355 8.484 -10.242 1 95.75 103 ALA A N 1
ATOM 824 C CA . ALA A 1 103 ? 5.824 7.324 -9.531 1 95.75 103 ALA A CA 1
ATOM 825 C C . ALA A 1 103 ? 4.805 6.574 -10.383 1 95.75 103 ALA A C 1
ATOM 827 O O . ALA A 1 103 ? 4.867 5.348 -10.508 1 95.75 103 ALA A O 1
ATOM 828 N N . ALA A 1 104 ? 3.879 7.285 -10.953 1 93.12 104 ALA A N 1
ATOM 829 C CA . ALA A 1 104 ? 2.846 6.676 -11.789 1 93.12 104 ALA A CA 1
ATOM 830 C C . ALA A 1 104 ? 3.463 5.953 -12.984 1 93.12 104 ALA A C 1
ATOM 832 O O . ALA A 1 104 ? 3.031 4.852 -13.336 1 93.12 104 ALA A O 1
ATOM 833 N N . GLU A 1 105 ? 4.449 6.555 -13.531 1 93.31 105 GLU A N 1
ATOM 834 C CA . GLU A 1 105 ? 5.121 5.953 -14.68 1 93.31 105 GLU A CA 1
ATOM 835 C C . GLU A 1 105 ? 5.855 4.676 -14.281 1 93.31 105 GLU A C 1
ATOM 837 O O . GLU A 1 105 ? 5.848 3.691 -15.023 1 93.31 105 GLU A O 1
ATOM 842 N N . GLU A 1 106 ? 6.48 4.723 -13.148 1 94.62 106 GLU A N 1
ATOM 843 C CA . GLU A 1 106 ? 7.195 3.543 -12.672 1 94.62 106 GLU A CA 1
ATOM 844 C C . GLU A 1 106 ? 6.242 2.377 -12.43 1 94.62 106 GLU A C 1
ATOM 846 O O . GLU A 1 106 ? 6.574 1.227 -12.727 1 94.62 106 GLU A O 1
ATOM 851 N N . LEU A 1 107 ? 5.094 2.676 -11.859 1 94.56 107 LEU A N 1
ATOM 852 C CA . LEU A 1 107 ? 4.094 1.629 -11.688 1 94.56 107 LEU A CA 1
ATOM 853 C C . LEU A 1 107 ? 3.684 1.04 -13.031 1 94.56 107 LEU A C 1
ATOM 855 O O . LEU A 1 107 ? 3.621 -0.182 -13.188 1 94.56 107 LEU A O 1
ATOM 859 N N . HIS A 1 108 ? 3.441 1.897 -13.953 1 92.31 108 HIS A N 1
ATOM 860 C CA . HIS A 1 108 ? 3.045 1.458 -15.289 1 92.31 108 HIS A CA 1
ATOM 861 C C . HIS A 1 108 ? 4.109 0.561 -15.914 1 92.31 108 HIS A C 1
ATOM 863 O O . HIS A 1 108 ? 3.789 -0.478 -16.5 1 92.31 108 HIS A O 1
ATOM 869 N N . ARG A 1 109 ? 5.293 0.929 -15.766 1 91.75 109 ARG A N 1
ATOM 870 C CA . ARG A 1 109 ? 6.402 0.155 -16.328 1 91.75 109 ARG A CA 1
ATOM 871 C C . ARG A 1 109 ? 6.488 -1.221 -15.672 1 91.75 109 ARG A C 1
ATOM 873 O O . ARG A 1 109 ? 6.766 -2.217 -16.344 1 91.75 109 ARG A O 1
ATOM 880 N N . MET A 1 110 ? 6.23 -1.232 -14.453 1 92.88 110 MET A N 1
ATOM 881 C CA . MET A 1 110 ? 6.391 -2.461 -13.68 1 92.88 110 MET A CA 1
ATOM 882 C C . MET A 1 110 ? 5.285 -3.457 -14.008 1 92.88 110 MET A C 1
ATOM 884 O O . MET A 1 110 ? 5.539 -4.66 -14.125 1 92.88 110 MET A O 1
ATOM 888 N N . VAL A 1 111 ? 4.074 -2.957 -14.188 1 90.25 111 VAL A N 1
ATOM 889 C CA . VAL A 1 111 ? 2.939 -3.873 -14.281 1 90.25 111 VAL A CA 1
ATOM 890 C C . VAL A 1 111 ? 2.643 -4.176 -15.75 1 90.25 111 VAL A C 1
ATOM 892 O O . VAL A 1 111 ? 1.918 -5.125 -16.062 1 90.25 111 VAL A O 1
ATOM 895 N N . ASN A 1 112 ? 3.041 -3.254 -16.625 1 78.81 112 ASN A N 1
ATOM 896 C CA . ASN A 1 112 ? 2.777 -3.482 -18.031 1 78.81 112 ASN A CA 1
ATOM 897 C C . ASN A 1 112 ? 3.861 -4.344 -18.672 1 78.81 112 ASN A C 1
ATOM 899 O O . ASN A 1 112 ? 5.051 -4.035 -18.562 1 78.81 112 ASN A O 1
ATOM 903 N N . ILE A 1 113 ? 3.457 -5.602 -18.812 1 59.84 113 ILE A N 1
ATOM 904 C CA . ILE A 1 113 ? 4.297 -6.52 -19.578 1 59.84 113 ILE A CA 1
ATOM 905 C C . ILE A 1 113 ? 4.27 -6.141 -21.062 1 59.84 113 ILE A C 1
ATOM 907 O O . ILE A 1 113 ? 3.219 -5.773 -21.594 1 59.84 113 ILE A O 1
ATOM 911 N N . MET B 1 1 ? 11.953 28.406 41.531 1 41.31 1 MET B N 1
ATOM 912 C CA . MET B 1 1 ? 10.773 27.594 41.281 1 41.31 1 MET B CA 1
ATOM 913 C C . MET B 1 1 ? 10.492 27.469 39.781 1 41.31 1 MET B C 1
ATOM 915 O O . MET B 1 1 ? 9.43 27 39.375 1 41.31 1 MET B O 1
ATOM 919 N N . GLY B 1 2 ? 11.125 28.266 38.875 1 52.22 2 GLY B N 1
ATOM 920 C CA . GLY B 1 2 ? 10.898 28.484 37.469 1 52.22 2 GLY B CA 1
ATOM 921 C C . GLY B 1 2 ? 11.172 27.25 36.625 1 52.22 2 GLY B C 1
ATOM 922 O O . GLY B 1 2 ? 10.844 27.219 35.438 1 52.22 2 GLY B O 1
ATOM 923 N N . THR B 1 3 ? 11.984 26.406 37.062 1 59 3 THR B N 1
ATOM 924 C CA . THR B 1 3 ? 12.43 25.266 36.25 1 59 3 THR B CA 1
ATOM 925 C C . THR B 1 3 ? 11.32 24.219 36.156 1 59 3 THR B C 1
ATOM 927 O O . THR B 1 3 ? 11.406 23.297 35.344 1 59 3 THR B O 1
ATOM 930 N N . VAL B 1 4 ? 10.367 24.25 37.094 1 55.91 4 VAL B N 1
ATOM 931 C CA . VAL B 1 4 ? 9.328 23.219 37.094 1 55.91 4 VAL B CA 1
ATOM 932 C C . VAL B 1 4 ? 8.352 23.5 35.938 1 55.91 4 VAL B C 1
ATOM 934 O O . VAL B 1 4 ? 7.812 22.562 35.344 1 55.91 4 VAL B O 1
ATOM 937 N N . PHE B 1 5 ? 8.141 24.797 35.562 1 58.38 5 PHE B N 1
ATOM 938 C CA . PHE B 1 5 ? 7.148 25.094 34.531 1 58.38 5 PHE B CA 1
ATOM 939 C C . PHE B 1 5 ? 7.578 24.531 33.188 1 58.38 5 PHE B C 1
ATOM 941 O O . PHE B 1 5 ? 6.742 24.078 32.406 1 58.38 5 PHE B O 1
ATOM 948 N N . SER B 1 6 ? 8.875 24.578 32.906 1 54.72 6 SER B N 1
ATOM 949 C CA . SER B 1 6 ? 9.344 24.188 31.594 1 54.72 6 SER B CA 1
ATOM 950 C C . SER B 1 6 ? 9.18 22.672 31.391 1 54.72 6 SER B C 1
ATOM 952 O O . SER B 1 6 ? 8.883 22.234 30.281 1 54.72 6 SER B O 1
ATOM 954 N N . TYR B 1 7 ? 9.359 21.891 32.469 1 56.91 7 TYR B N 1
ATOM 955 C CA . TYR B 1 7 ? 9.273 20.438 32.25 1 56.91 7 TYR B CA 1
ATOM 956 C C . TYR B 1 7 ? 7.844 20.016 31.969 1 56.91 7 TYR B C 1
ATOM 958 O O . TYR B 1 7 ? 7.609 19.156 31.109 1 56.91 7 TYR B O 1
ATOM 966 N N . ILE B 1 8 ? 6.902 20.672 32.594 1 57.12 8 ILE B N 1
ATOM 967 C CA . ILE B 1 8 ? 5.504 20.328 32.344 1 57.12 8 ILE B CA 1
ATOM 968 C C . ILE B 1 8 ? 5.121 20.672 30.922 1 57.12 8 ILE B C 1
ATOM 970 O O . ILE B 1 8 ? 4.391 19.922 30.266 1 57.12 8 ILE B O 1
ATOM 974 N N . PHE B 1 9 ? 5.516 21.781 30.375 1 55.69 9 PHE B N 1
ATOM 975 C CA . PHE B 1 9 ? 5.172 22.156 29.016 1 55.69 9 PHE B CA 1
ATOM 976 C C . PHE B 1 9 ? 5.723 21.141 28.016 1 55.69 9 PHE B C 1
ATOM 978 O O . PHE B 1 9 ? 5.215 21.016 26.906 1 55.69 9 PHE B O 1
ATOM 985 N N . SER B 1 10 ? 6.906 20.656 28.391 1 54.72 10 SER B N 1
ATOM 986 C CA . SER B 1 10 ? 7.559 19.797 27.406 1 54.72 10 SER B CA 1
ATOM 987 C C . SER B 1 10 ? 6.707 18.578 27.078 1 54.72 10 SER B C 1
ATOM 989 O O . SER B 1 10 ? 6.926 17.906 26.062 1 54.72 10 SER B O 1
ATOM 991 N N . ARG B 1 11 ? 5.93 18.312 28.234 1 55.53 11 ARG B N 1
ATOM 992 C CA . ARG B 1 11 ? 5.254 17.047 28 1 55.53 11 ARG B CA 1
ATOM 993 C C . ARG B 1 11 ? 4.121 17.203 26.984 1 55.53 11 ARG B C 1
ATOM 995 O O . ARG B 1 11 ? 3.332 16.281 26.781 1 55.53 11 ARG B O 1
ATOM 1002 N N . PHE B 1 12 ? 3.688 18.5 26.703 1 60.62 12 PHE B N 1
ATOM 1003 C CA . PHE B 1 12 ? 2.645 18.656 25.688 1 60.62 12 PHE B CA 1
ATOM 1004 C C . PHE B 1 12 ? 3.076 18.047 24.359 1 60.62 12 PHE B C 1
ATOM 1006 O O . PHE B 1 12 ? 3.752 18.688 23.562 1 60.62 12 PHE B O 1
ATOM 1013 N N . ARG B 1 13 ? 3.338 16.797 24.406 1 60.44 13 ARG B N 1
ATOM 1014 C CA . ARG B 1 13 ? 3.684 16.047 23.203 1 60.44 13 ARG B CA 1
ATOM 1015 C C . ARG B 1 13 ? 2.619 16.219 22.125 1 60.44 13 ARG B C 1
ATOM 1017 O O . ARG B 1 13 ? 1.479 15.781 22.297 1 60.44 13 ARG B O 1
ATOM 1024 N N . SER B 1 14 ? 2.764 17.25 21.219 1 79.25 14 SER B N 1
ATOM 1025 C CA . SER B 1 14 ? 1.852 17.469 20.109 1 79.25 14 SER B CA 1
ATOM 1026 C C . SER B 1 14 ? 1.817 16.266 19.188 1 79.25 14 SER B C 1
ATOM 1028 O O . SER B 1 14 ? 2.859 15.68 18.875 1 79.25 14 SER B O 1
ATOM 1030 N N . ILE B 1 15 ? 0.698 15.703 19.141 1 81.5 15 ILE B N 1
ATOM 1031 C CA . ILE B 1 15 ? 0.485 14.586 18.219 1 81.5 15 ILE B CA 1
ATOM 1032 C C . ILE B 1 15 ? 0.447 15.086 16.781 1 81.5 15 ILE B C 1
ATOM 1034 O O . ILE B 1 15 ? -0.294 16.016 16.469 1 81.5 15 ILE B O 1
ATOM 1038 N N . THR B 1 16 ? 1.373 14.594 15.953 1 85.62 16 THR B N 1
ATOM 1039 C CA . THR B 1 16 ? 1.393 14.945 14.539 1 85.62 16 THR B CA 1
ATOM 1040 C C . THR B 1 16 ? 0.509 14 13.727 1 85.62 16 THR B C 1
ATOM 1042 O O . THR B 1 16 ? 0.768 12.797 13.672 1 85.62 16 THR B O 1
ATOM 1045 N N . PRO B 1 17 ? -0.557 14.609 13.07 1 87.94 17 PRO B N 1
ATOM 1046 C CA . PRO B 1 17 ? -1.436 13.75 12.273 1 87.94 17 PRO B CA 1
ATOM 1047 C C . PRO B 1 17 ? -0.863 13.445 10.891 1 87.94 17 PRO B C 1
ATOM 1049 O O . PRO B 1 17 ? -0.322 14.336 10.234 1 87.94 17 PRO B O 1
ATOM 1052 N N . VAL B 1 18 ? -0.841 12.18 10.617 1 89.5 18 VAL B N 1
ATOM 1053 C CA . VAL B 1 18 ? -0.493 11.742 9.273 1 89.5 18 VAL B CA 1
ATOM 1054 C C . VAL B 1 18 ? -1.668 10.984 8.656 1 89.5 18 VAL B C 1
ATOM 1056 O O . VAL B 1 18 ? -2.203 10.055 9.266 1 89.5 18 VAL B O 1
ATOM 1059 N N . ARG B 1 19 ? -2.119 11.484 7.516 1 93.12 19 ARG B N 1
ATOM 1060 C CA . ARG B 1 19 ? -3.234 10.859 6.809 1 93.12 19 ARG B CA 1
ATOM 1061 C C . ARG B 1 19 ? -2.74 10.039 5.621 1 93.12 19 ARG B C 1
ATOM 1063 O O . ARG B 1 19 ? -1.943 10.523 4.812 1 93.12 19 ARG B O 1
ATOM 1070 N N . ILE B 1 20 ? -3.158 8.812 5.625 1 93.94 20 ILE B N 1
ATOM 1071 C CA . ILE B 1 20 ? -2.811 7.895 4.547 1 93.94 20 ILE B CA 1
ATOM 10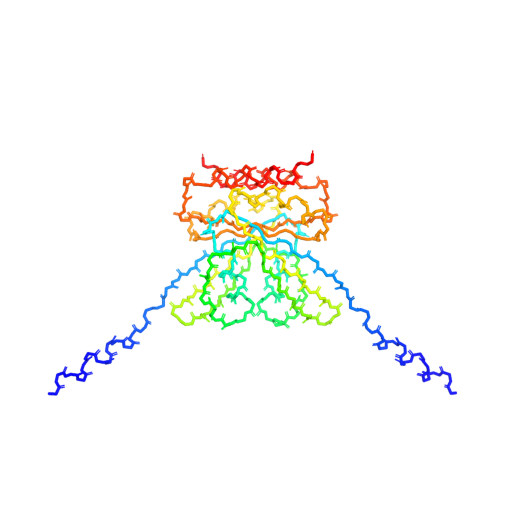72 C C . ILE B 1 20 ? -4.074 7.457 3.811 1 93.94 20 ILE B C 1
ATOM 1074 O O . ILE B 1 20 ? -5.078 7.113 4.438 1 93.94 20 ILE B O 1
ATOM 1078 N N . LEU B 1 21 ? -4.059 7.586 2.502 1 96 21 LEU B N 1
ATOM 1079 C CA . LEU B 1 21 ? -5.148 7.078 1.674 1 96 21 LEU B CA 1
ATOM 1080 C C . LEU B 1 21 ? -4.801 5.707 1.099 1 96 21 LEU B C 1
ATOM 1082 O O . LEU B 1 21 ? -3.719 5.52 0.539 1 96 21 LEU B O 1
ATOM 1086 N N . MET B 1 22 ? -5.645 4.734 1.332 1 96.06 22 MET B N 1
ATOM 1087 C CA . MET B 1 22 ? -5.496 3.414 0.727 1 96.06 22 MET B CA 1
ATOM 1088 C C . MET B 1 22 ? -6.59 3.164 -0.307 1 96.06 22 MET B C 1
ATOM 1090 O O . MET B 1 22 ? -7.777 3.176 0.024 1 96.06 22 MET B O 1
ATOM 1094 N N . VAL B 1 23 ? -6.168 3.006 -1.556 1 96.81 23 VAL B N 1
ATOM 1095 C CA . VAL B 1 23 ? -7.102 2.748 -2.646 1 96.81 23 VAL B CA 1
ATOM 1096 C C . VAL B 1 23 ? -6.578 1.61 -3.518 1 96.81 23 VAL B C 1
ATOM 1098 O O . VAL B 1 23 ? -5.457 1.138 -3.324 1 96.81 23 VAL B O 1
ATOM 1101 N N . GLY B 1 24 ? -7.387 1.191 -4.418 1 96.56 24 GLY B N 1
ATOM 1102 C CA . GLY B 1 24 ? -7.246 0.082 -5.348 1 96.56 24 GLY B CA 1
ATOM 1103 C C . GLY B 1 24 ? -8.578 -0.456 -5.84 1 96.56 24 GLY B C 1
ATOM 1104 O O . GLY B 1 24 ? -9.625 -0.152 -5.262 1 96.56 24 GLY B O 1
ATOM 1105 N N . LEU B 1 25 ? -8.492 -1.22 -6.844 1 94.62 25 LEU B N 1
ATOM 1106 C CA . LEU B 1 25 ? -9.734 -1.709 -7.441 1 94.62 25 LEU B CA 1
ATOM 1107 C C . LEU B 1 25 ? -10.5 -2.588 -6.457 1 94.62 25 LEU B C 1
ATOM 1109 O O . LEU B 1 25 ? -9.953 -3.016 -5.441 1 94.62 2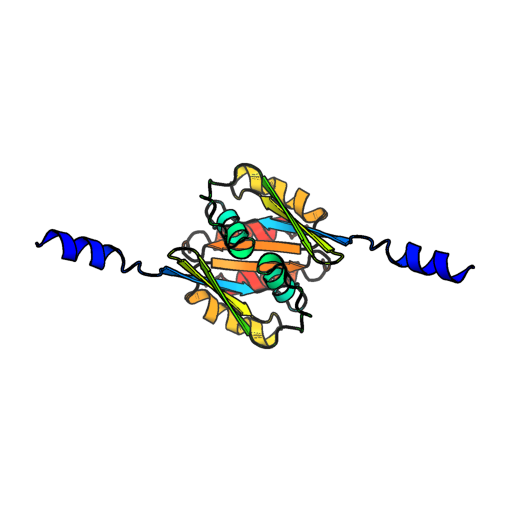5 LEU B O 1
ATOM 1113 N N . ASP B 1 26 ? -11.82 -2.697 -6.727 1 92.31 26 ASP B N 1
ATOM 1114 C CA . ASP B 1 26 ? -12.617 -3.607 -5.914 1 92.31 26 ASP B CA 1
ATOM 1115 C C . ASP B 1 26 ? -12.039 -5.02 -5.938 1 92.31 26 ASP B C 1
ATOM 1117 O O . ASP B 1 26 ? -11.609 -5.504 -6.988 1 92.31 26 ASP B O 1
ATOM 1121 N N . GLY B 1 27 ? -11.953 -5.648 -4.734 1 89 27 GLY B N 1
ATOM 1122 C CA . GLY B 1 27 ? -11.453 -7.012 -4.648 1 89 27 GLY B CA 1
ATOM 1123 C C . GLY B 1 27 ? -9.945 -7.094 -4.594 1 89 27 GLY B C 1
ATOM 1124 O O . GLY B 1 27 ? -9.375 -8.188 -4.59 1 89 27 GLY B O 1
ATOM 1125 N N . ALA B 1 28 ? -9.344 -5.945 -4.52 1 92.06 28 ALA B N 1
ATOM 1126 C CA . ALA B 1 28 ? -7.887 -5.934 -4.559 1 92.06 28 ALA B CA 1
ATOM 1127 C C . ALA B 1 28 ? -7.297 -6.402 -3.232 1 92.06 28 ALA B C 1
ATOM 1129 O O . ALA B 1 28 ? -6.109 -6.719 -3.15 1 92.06 28 ALA B O 1
ATOM 1130 N N . GLY B 1 29 ? -8.07 -6.41 -2.104 1 88.19 29 GLY B N 1
ATOM 1131 C CA . GLY B 1 29 ? -7.566 -6.891 -0.826 1 88.19 29 GLY B CA 1
ATOM 1132 C C . GLY B 1 29 ? -7.141 -5.773 0.108 1 88.19 29 GLY B C 1
ATOM 1133 O O . GLY B 1 29 ? -6.363 -5.992 1.03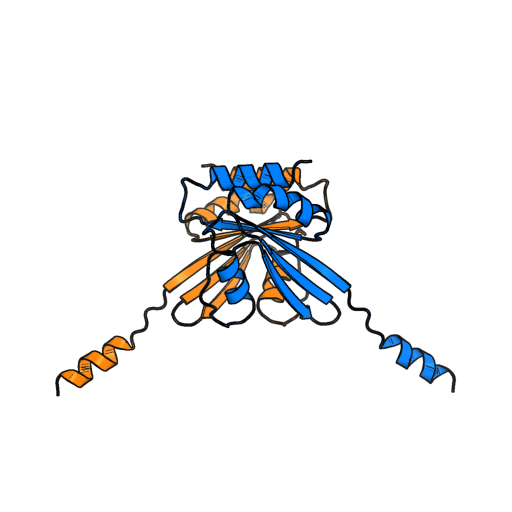7 1 88.19 29 GLY B O 1
ATOM 1134 N N . LYS B 1 30 ? -7.66 -4.586 -0.106 1 89.06 30 LYS B N 1
ATOM 1135 C CA . LYS B 1 30 ? -7.273 -3.418 0.682 1 89.06 30 LYS B CA 1
ATOM 1136 C C . LYS B 1 30 ? -7.582 -3.629 2.162 1 89.06 30 LYS B C 1
ATOM 1138 O O . LYS B 1 30 ? -6.688 -3.533 3.006 1 89.06 30 LYS B O 1
ATOM 1143 N N . THR B 1 31 ? -8.789 -3.938 2.443 1 83.56 31 THR B N 1
ATOM 1144 C CA . THR B 1 31 ? -9.227 -4.098 3.828 1 83.56 31 THR B CA 1
ATOM 1145 C C . THR B 1 31 ? -8.492 -5.266 4.488 1 83.56 31 THR B C 1
ATOM 1147 O O . THR B 1 31 ? -8.078 -5.168 5.645 1 83.56 31 THR B O 1
ATOM 1150 N N . THR B 1 32 ? -8.32 -6.348 3.762 1 80.69 32 THR B N 1
ATOM 1151 C CA . THR B 1 32 ? -7.613 -7.508 4.285 1 80.69 32 THR B CA 1
ATOM 1152 C C . THR B 1 32 ? -6.172 -7.148 4.641 1 80.69 32 THR B C 1
ATOM 1154 O O . THR B 1 32 ? -5.688 -7.504 5.715 1 80.69 32 THR B O 1
ATOM 1157 N N . LEU B 1 33 ? -5.52 -6.5 3.699 1 82.88 33 LEU B N 1
ATOM 1158 C CA . LEU B 1 33 ? -4.137 -6.086 3.914 1 82.88 33 LEU B CA 1
ATOM 1159 C C . LEU B 1 33 ? -4.02 -5.195 5.145 1 82.88 33 LEU B C 1
ATOM 1161 O O . LEU B 1 33 ? -3.135 -5.395 5.98 1 82.88 33 LEU B O 1
ATOM 1165 N N . LEU B 1 34 ? -4.891 -4.191 5.223 1 80.12 34 LEU B N 1
ATOM 1166 C CA . LEU B 1 34 ? -4.871 -3.258 6.344 1 80.12 34 LEU B CA 1
ATOM 1167 C C . LEU B 1 34 ? -5.027 -3.998 7.668 1 80.12 34 LEU B C 1
ATOM 1169 O O . LEU B 1 34 ? -4.273 -3.758 8.617 1 80.12 34 LEU B O 1
ATOM 1173 N N . TYR B 1 35 ? -5.922 -4.879 7.746 1 75.38 35 TYR B N 1
ATOM 1174 C CA . TYR B 1 35 ? -6.211 -5.582 8.992 1 75.38 35 TYR B CA 1
ATOM 1175 C C . TYR B 1 35 ? -5.109 -6.582 9.32 1 75.38 35 TYR B C 1
ATOM 1177 O O . TYR B 1 35 ? -4.754 -6.762 10.484 1 75.38 35 TYR B O 1
ATOM 1185 N N . LYS B 1 36 ? -4.555 -7.191 8.305 1 76.56 36 LYS B N 1
ATOM 1186 C CA . LYS B 1 36 ? -3.525 -8.195 8.555 1 76.56 36 LYS B CA 1
ATOM 1187 C C . LYS B 1 36 ? -2.203 -7.539 8.945 1 76.56 36 LYS B C 1
ATOM 1189 O O . LYS B 1 36 ? -1.442 -8.094 9.742 1 76.56 36 LYS B O 1
ATOM 1194 N N . LEU B 1 37 ? -1.97 -6.457 8.391 1 74.69 37 LEU B N 1
ATOM 1195 C CA . LEU B 1 37 ? -0.758 -5.738 8.766 1 74.69 37 LEU B CA 1
ATOM 1196 C C . LEU B 1 37 ? -0.914 -5.086 10.141 1 74.69 37 LEU B C 1
ATOM 1198 O O . LEU B 1 37 ? 0.068 -4.918 10.867 1 74.69 37 LEU B O 1
ATOM 1202 N N . LYS B 1 38 ? -2.07 -4.395 10.406 1 66.06 38 LYS B N 1
ATOM 1203 C CA . LYS B 1 38 ? -2.295 -3.738 11.688 1 66.06 38 LYS B CA 1
ATOM 1204 C C . LYS B 1 38 ? -2.24 -4.746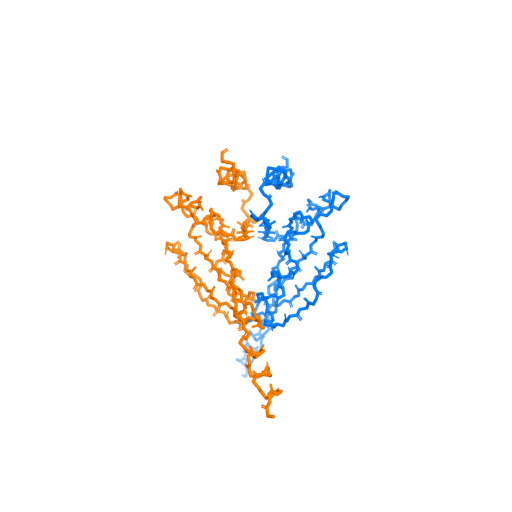 12.836 1 66.06 38 LYS B C 1
ATOM 1206 O O . LYS B 1 38 ? -1.776 -4.422 13.93 1 66.06 38 LYS B O 1
ATOM 1211 N N . LEU B 1 39 ? -3.369 -5.633 12.859 1 49.91 39 LEU B N 1
ATOM 1212 C CA . LEU B 1 39 ? -3.717 -6.242 14.141 1 49.91 39 LEU B CA 1
ATOM 1213 C C . LEU B 1 39 ? -3.643 -7.762 14.062 1 49.91 39 LEU B C 1
ATOM 1215 O O . LEU B 1 39 ? -4.676 -8.438 14.039 1 49.91 39 LEU B O 1
ATOM 1219 N N . SER B 1 40 ? -2.574 -8.195 13.758 1 51.56 40 SER B N 1
ATOM 1220 C CA . SER B 1 40 ? -2.717 -9.625 14.031 1 51.56 40 SER B CA 1
ATOM 1221 C C . SER B 1 40 ? -4.184 -10.039 14.031 1 51.56 40 SER B C 1
ATOM 1223 O O . SER B 1 40 ? -4.527 -11.117 14.531 1 51.56 40 SER B O 1
ATOM 1225 N N . GLU B 1 41 ? -5.152 -9.148 14.016 1 47.44 41 GLU B N 1
ATOM 1226 C CA . GLU B 1 41 ? -6.504 -9.68 14.164 1 47.44 41 GLU B CA 1
ATOM 1227 C C . GLU B 1 41 ? -7.168 -9.883 12.805 1 47.44 41 GLU B C 1
ATOM 1229 O O . GLU B 1 41 ? -6.895 -9.148 11.859 1 47.44 41 GLU B O 1
ATOM 1234 N N . VAL B 1 42 ? -7.594 -11.117 12.5 1 48.16 42 VAL B N 1
ATOM 1235 C CA . VAL B 1 42 ? -8.305 -11.57 11.305 1 48.16 42 VAL B CA 1
ATOM 1236 C C . VAL B 1 42 ? -9.695 -10.938 11.258 1 48.16 42 VAL B C 1
ATOM 1238 O O . VAL B 1 42 ? -10.453 -11.016 12.227 1 48.16 42 VAL B O 1
ATOM 1241 N N . VAL B 1 43 ? -10.047 -9.859 10.453 1 48 43 VAL B N 1
ATOM 1242 C CA . VAL B 1 43 ? -11.461 -9.508 10.305 1 48 43 VAL B CA 1
ATOM 1243 C C . VAL B 1 43 ? -11.961 -9.969 8.938 1 48 43 VAL B C 1
ATOM 1245 O O . VAL B 1 43 ? -11.188 -10.047 7.977 1 48 43 VAL B O 1
ATOM 1248 N N . THR B 1 44 ? -13.062 -10.828 8.969 1 48.38 44 THR B N 1
ATOM 1249 C CA . THR B 1 44 ? -13.766 -11.125 7.727 1 48.38 44 THR B CA 1
ATOM 1250 C C . THR B 1 44 ? -13.93 -9.859 6.879 1 48.38 44 THR B C 1
ATOM 1252 O O . THR B 1 44 ? -14.445 -8.852 7.359 1 48.38 44 THR B O 1
ATOM 1255 N N . THR B 1 45 ? -13.242 -9.883 5.727 1 58.59 45 THR B N 1
ATOM 1256 C CA . THR B 1 45 ? -13.281 -8.656 4.938 1 58.59 45 THR B CA 1
ATOM 1257 C C . THR B 1 45 ? -14.539 -8.617 4.066 1 58.59 45 THR B C 1
ATOM 1259 O O . THR B 1 45 ? -14.875 -9.602 3.414 1 58.59 45 THR B O 1
ATOM 1262 N N . ILE B 1 46 ? -15.43 -7.832 4.363 1 62.66 46 ILE B N 1
ATOM 1263 C CA . ILE B 1 46 ? -16.547 -7.48 3.492 1 62.66 46 ILE B CA 1
ATOM 1264 C C . ILE B 1 46 ? -16.125 -6.379 2.521 1 62.66 46 ILE B C 1
ATOM 1266 O O . ILE B 1 46 ? -15.344 -5.496 2.881 1 62.66 46 ILE B O 1
ATOM 1270 N N . PRO B 1 47 ? -16.5 -6.617 1.252 1 61.38 47 PRO B N 1
ATOM 1271 C CA . PRO B 1 47 ? -16.188 -5.531 0.323 1 61.38 47 PRO B CA 1
ATOM 1272 C C . PRO B 1 47 ? -16.422 -4.148 0.929 1 61.38 47 PRO B C 1
ATOM 1274 O O . PRO B 1 47 ? -17.422 -3.928 1.595 1 61.38 47 PRO B O 1
ATOM 1277 N N . THR B 1 48 ? -15.406 -3.393 0.922 1 64.69 48 THR B N 1
ATOM 1278 C CA . THR B 1 48 ? -15.5 -2.051 1.485 1 64.69 48 THR B CA 1
ATOM 1279 C C . THR B 1 48 ? -16.484 -1.197 0.682 1 64.69 48 THR B C 1
ATOM 1281 O O . THR B 1 48 ? -16.297 -1.014 -0.524 1 64.69 48 THR B O 1
ATOM 1284 N N . ILE B 1 49 ? -17.609 -1.056 1.29 1 70.19 49 ILE B N 1
ATOM 1285 C CA . ILE B 1 49 ? -18.594 -0.118 0.756 1 70.19 49 ILE B CA 1
ATOM 1286 C C . ILE B 1 49 ? -18.391 1.255 1.395 1 70.19 49 ILE B C 1
ATOM 1288 O O . ILE B 1 49 ? -18.578 1.418 2.604 1 70.19 49 ILE B O 1
ATOM 1292 N N . GLY B 1 50 ? -18.062 2.225 0.431 1 79.38 50 GLY B N 1
ATOM 1293 C CA . GLY B 1 50 ? -17.688 3.523 0.962 1 79.38 50 GLY B CA 1
ATOM 1294 C C . GLY B 1 50 ? -16.234 3.586 1.411 1 79.38 50 GLY B C 1
ATOM 1295 O O . GLY B 1 50 ? -15.328 3.475 0.592 1 79.38 50 GLY B O 1
ATOM 1296 N N . PHE B 1 51 ? -16.109 3.811 2.764 1 83.62 51 PHE B N 1
ATOM 1297 C CA . PHE B 1 51 ? -14.742 3.873 3.256 1 83.62 51 PHE B CA 1
ATOM 1298 C C . PHE B 1 51 ? -14.672 3.463 4.723 1 83.62 51 PHE B C 1
ATOM 1300 O O . PHE B 1 51 ? -15.68 3.506 5.43 1 83.62 51 PHE B O 1
ATOM 1307 N N . ASN B 1 52 ? -13.602 2.879 5.129 1 83 52 ASN B N 1
ATOM 1308 C CA . ASN B 1 52 ? -13.219 2.615 6.512 1 83 52 ASN B CA 1
ATOM 1309 C C . ASN B 1 52 ? -12.047 3.482 6.949 1 83 52 ASN B C 1
ATOM 1311 O O . ASN B 1 52 ? -11.172 3.799 6.141 1 83 52 ASN B O 1
ATOM 1315 N N . VAL B 1 53 ? -12.18 3.932 8.148 1 85.06 53 VAL B N 1
ATOM 1316 C CA . VAL B 1 53 ? -11.078 4.738 8.672 1 85.06 53 VAL B CA 1
ATOM 1317 C C . VAL B 1 53 ? -10.469 4.055 9.891 1 85.06 53 VAL B C 1
ATOM 1319 O O . VAL B 1 53 ? -11.188 3.547 10.758 1 85.06 53 VAL B O 1
ATOM 1322 N N . GLU B 1 54 ? -9.172 3.91 9.859 1 82.94 54 GLU B N 1
ATOM 1323 C CA . GLU B 1 54 ? -8.422 3.371 10.992 1 82.94 54 GLU B CA 1
ATOM 1324 C C . GLU B 1 54 ? -7.324 4.336 11.438 1 82.94 54 GLU B C 1
ATOM 1326 O O . GLU B 1 54 ? -6.625 4.918 10.602 1 82.94 54 GLU B O 1
ATOM 1331 N N . THR B 1 55 ? -7.273 4.496 12.773 1 84.06 55 THR B N 1
ATOM 1332 C CA . THR B 1 55 ? -6.23 5.359 13.312 1 84.06 55 THR B CA 1
ATOM 1333 C C . THR B 1 55 ? -5.297 4.566 14.234 1 84.06 55 THR B C 1
ATOM 1335 O O . THR B 1 55 ? -5.758 3.77 15.055 1 84.06 55 THR B O 1
ATOM 1338 N N . VAL B 1 56 ? -4.031 4.738 13.93 1 77.06 56 VAL B N 1
ATOM 1339 C CA . VAL B 1 56 ? -3 4.133 14.766 1 77.06 56 VAL B CA 1
ATOM 1340 C C . VAL B 1 56 ? -2.104 5.223 15.352 1 77.06 56 VAL B C 1
ATOM 1342 O O . VAL B 1 56 ? -1.635 6.105 14.625 1 77.06 56 VAL B O 1
ATOM 1345 N N . GLU B 1 57 ? -2.027 5.195 16.656 1 77.19 57 GLU B N 1
ATOM 1346 C CA . GLU B 1 57 ? -1.148 6.152 17.312 1 77.19 57 GLU B CA 1
ATOM 1347 C C . GLU B 1 57 ? 0.157 5.492 17.75 1 77.19 57 GLU B C 1
ATOM 1349 O O . GLU B 1 57 ? 0.154 4.363 18.25 1 77.19 57 GLU B O 1
ATOM 1354 N N . TYR B 1 58 ? 1.179 6.148 17.281 1 68.75 58 TYR B N 1
ATOM 1355 C CA . TYR B 1 58 ? 2.502 5.707 17.703 1 68.75 58 TYR B CA 1
ATOM 1356 C C . TYR B 1 58 ? 3.375 6.891 18.094 1 68.75 58 TYR B C 1
ATOM 1358 O O . TYR B 1 58 ? 3.693 7.738 17.25 1 68.75 58 TYR B O 1
ATOM 1366 N N . LYS B 1 59 ? 3.84 6.785 19.328 1 75.19 59 LYS B N 1
ATOM 1367 C CA . LYS B 1 59 ? 4.598 7.906 19.875 1 75.19 59 LYS B CA 1
ATOM 1368 C C . LYS B 1 59 ? 3.867 9.227 19.641 1 75.19 59 LYS B C 1
ATOM 1370 O O . LYS B 1 59 ? 2.725 9.398 20.078 1 75.19 59 LYS B O 1
ATOM 1375 N N . ASN B 1 60 ? 4.469 10.141 18.938 1 78.94 60 ASN B N 1
ATOM 1376 C CA . ASN B 1 60 ? 3.855 11.453 18.75 1 78.94 60 ASN B CA 1
ATOM 1377 C C . ASN B 1 60 ? 3.254 11.594 17.359 1 78.94 60 ASN B C 1
ATOM 1379 O O . ASN B 1 60 ? 3.133 12.711 16.844 1 78.94 60 ASN B O 1
ATOM 1383 N N . VAL B 1 61 ? 2.908 10.375 16.844 1 79.94 61 VAL B N 1
ATOM 1384 C CA . VAL B 1 61 ? 2.316 10.445 15.508 1 79.94 61 VAL B CA 1
ATOM 1385 C C . VAL B 1 61 ? 1.006 9.664 15.484 1 79.94 61 VAL B C 1
ATOM 1387 O O . VAL B 1 61 ? 0.923 8.562 16.031 1 79.94 61 VAL B O 1
ATOM 1390 N N . SER B 1 62 ? -0.041 10.234 14.898 1 86.25 62 SER B N 1
ATOM 1391 C CA . SER B 1 62 ? -1.326 9.586 14.656 1 86.25 62 SER B CA 1
ATOM 1392 C C . SER B 1 62 ? -1.529 9.305 13.172 1 86.25 62 SER B C 1
ATOM 1394 O O . SER B 1 62 ? -1.667 10.234 12.367 1 86.25 62 SER B O 1
ATOM 1396 N N . PHE B 1 63 ? -1.484 8.016 12.891 1 84.94 63 PHE B N 1
ATOM 1397 C CA . PHE B 1 63 ? -1.694 7.602 11.508 1 84.94 63 PHE B CA 1
ATOM 1398 C C . PHE B 1 63 ? -3.162 7.273 11.258 1 84.94 63 PHE B C 1
ATOM 1400 O O . PHE B 1 63 ? -3.719 6.371 11.891 1 84.94 63 PHE B O 1
ATOM 1407 N N . THR B 1 64 ? -3.762 8.055 10.43 1 89.25 64 THR B N 1
ATOM 1408 C CA . THR B 1 64 ? -5.129 7.777 10.008 1 89.25 64 THR B CA 1
ATOM 1409 C C . THR B 1 64 ? -5.16 7.203 8.594 1 89.25 64 THR B C 1
ATOM 1411 O O . THR B 1 64 ? -4.75 7.871 7.641 1 89.25 64 THR B O 1
ATOM 1414 N N . VAL B 1 65 ? -5.594 5.969 8.477 1 90.06 65 VAL B N 1
ATOM 1415 C CA . VAL B 1 65 ? -5.66 5.309 7.176 1 90.06 65 VAL B CA 1
ATOM 1416 C C . VAL B 1 65 ? -7.105 5.27 6.691 1 90.06 65 VAL B C 1
ATOM 1418 O O . VAL B 1 65 ? -7.973 4.695 7.355 1 90.06 65 VAL B O 1
ATOM 1421 N N . TRP B 1 66 ? -7.344 5.949 5.598 1 91.06 66 TRP B N 1
ATOM 1422 C CA . TRP B 1 66 ? -8.625 5.887 4.91 1 91.06 66 TRP B CA 1
ATOM 1423 C C . TRP B 1 66 ? -8.648 4.742 3.898 1 91.06 66 TRP B C 1
ATOM 1425 O O . TRP B 1 66 ? -7.938 4.789 2.889 1 91.06 66 TRP B O 1
ATOM 1435 N N . ASP B 1 67 ? -9.289 3.725 4.246 1 91.62 67 ASP B N 1
ATOM 1436 C CA . ASP B 1 67 ? -9.531 2.609 3.336 1 91.62 67 ASP B CA 1
ATOM 1437 C C . ASP B 1 67 ? -10.773 2.852 2.49 1 91.62 67 ASP B C 1
ATOM 1439 O O . ASP B 1 67 ? -11.898 2.691 2.971 1 91.62 67 ASP B O 1
ATOM 1443 N N . VAL B 1 68 ? -10.641 3.238 1.231 1 93.75 68 VAL B N 1
ATOM 1444 C CA . VAL B 1 68 ? -11.734 3.654 0.362 1 93.75 68 VAL B CA 1
ATOM 1445 C C . VAL B 1 68 ? -12.062 2.541 -0.632 1 93.75 68 VAL B C 1
ATOM 1447 O O . VAL B 1 68 ? -11.156 1.889 -1.158 1 93.75 68 VAL B O 1
ATOM 1450 N N . GLY B 1 69 ? -13.344 2.373 -0.852 1 92.62 69 GLY B N 1
ATOM 1451 C CA . GLY B 1 69 ? -13.781 1.35 -1.787 1 92.62 69 GLY B CA 1
ATOM 1452 C C . GLY B 1 69 ? -13.203 1.522 -3.178 1 92.62 69 GLY B C 1
ATOM 1453 O O . GLY B 1 69 ? -12.867 2.639 -3.582 1 92.62 69 GLY B O 1
ATOM 1454 N N . GLY B 1 70 ? -13.133 0.44 -3.928 1 94.81 70 GLY B N 1
ATOM 1455 C CA . GLY B 1 70 ? -12.531 0.427 -5.25 1 94.81 70 GLY B CA 1
ATOM 1456 C C . GLY B 1 70 ? -13.547 0.28 -6.367 1 94.81 70 GLY B C 1
ATOM 1457 O O . GLY B 1 70 ? -13.18 0.194 -7.543 1 94.81 70 GLY B O 1
ATOM 1458 N N . GLN B 1 71 ? -14.805 0.296 -6.008 1 93.81 71 GLN B N 1
ATOM 1459 C CA . GLN B 1 71 ? -15.844 0.219 -7.027 1 93.81 71 GLN B CA 1
ATOM 1460 C C . GLN B 1 71 ? -15.805 1.438 -7.945 1 93.81 71 GLN B C 1
ATOM 1462 O O . GLN B 1 71 ? -15.484 2.543 -7.504 1 93.81 71 GLN B O 1
ATOM 1467 N N . THR B 1 72 ? -16.203 1.166 -9.234 1 93.31 72 THR B N 1
ATOM 1468 C CA . THR B 1 72 ? -16.156 2.197 -10.266 1 93.31 72 THR B CA 1
ATOM 1469 C C . THR B 1 72 ? -16.859 3.469 -9.797 1 93.31 72 THR B C 1
ATOM 1471 O O . THR B 1 72 ? -16.328 4.57 -9.977 1 93.31 72 THR B O 1
ATOM 1474 N N . ILE B 1 73 ? -17.953 3.32 -9.117 1 92.38 73 ILE B N 1
ATOM 1475 C CA . ILE B 1 73 ? -18.781 4.453 -8.75 1 92.38 73 ILE B CA 1
ATOM 1476 C C . ILE B 1 73 ? -18.094 5.285 -7.676 1 92.38 73 ILE B C 1
ATOM 1478 O O . ILE B 1 73 ? -18.344 6.484 -7.547 1 92.38 73 ILE B O 1
ATOM 1482 N N . ILE B 1 74 ? -17.25 4.758 -6.895 1 93.5 74 ILE B N 1
ATOM 1483 C CA . ILE B 1 74 ? -16.609 5.438 -5.77 1 93.5 74 ILE B CA 1
ATOM 1484 C C . ILE B 1 74 ? -15.273 6.027 -6.207 1 93.5 74 ILE B C 1
ATOM 1486 O O . ILE B 1 74 ? -14.734 6.918 -5.547 1 93.5 74 ILE B O 1
ATOM 1490 N N . ARG B 1 75 ? -14.711 5.664 -7.316 1 95.25 75 ARG B N 1
ATOM 1491 C CA . ARG B 1 75 ? -13.352 5.996 -7.73 1 95.25 75 ARG B CA 1
ATOM 1492 C C . ARG B 1 75 ? -13.203 7.496 -7.977 1 95.25 75 ARG B C 1
ATOM 1494 O O . ARG B 1 75 ? -12.156 8.078 -7.684 1 95.25 75 ARG B O 1
ATOM 1501 N N . PRO B 1 76 ? -14.258 8.18 -8.438 1 92.5 76 PRO B N 1
ATOM 1502 C CA . PRO B 1 76 ? -14.141 9.625 -8.625 1 92.5 76 PRO B CA 1
ATOM 1503 C C . PRO B 1 76 ? -13.844 10.367 -7.324 1 92.5 76 PRO B C 1
ATOM 1505 O O . PRO B 1 76 ? -13.336 11.492 -7.352 1 92.5 76 PRO B O 1
ATOM 1508 N N . LEU B 1 77 ? -14.133 9.727 -6.188 1 92.19 77 LEU B N 1
ATOM 1509 C CA . LEU B 1 77 ? -13.914 10.375 -4.898 1 92.19 77 LEU B CA 1
ATOM 1510 C C . LEU B 1 77 ? -12.461 10.234 -4.457 1 92.19 77 LEU B C 1
ATOM 1512 O O . LEU B 1 77 ? -12.023 10.93 -3.537 1 92.19 77 LEU B O 1
ATOM 1516 N N . TRP B 1 78 ? -11.734 9.383 -5.086 1 95.69 78 TRP B N 1
ATOM 1517 C CA . TRP B 1 78 ? -10.359 9.141 -4.688 1 95.69 78 TRP B CA 1
ATOM 1518 C C . TRP B 1 78 ? -9.555 10.438 -4.668 1 95.69 78 TRP B C 1
ATOM 1520 O O . TRP B 1 78 ? -8.797 10.688 -3.73 1 95.69 78 TRP B O 1
ATOM 1530 N N . ARG B 1 79 ? -9.75 11.219 -5.66 1 93.56 79 ARG B N 1
ATOM 1531 C CA . ARG B 1 79 ? -8.984 12.453 -5.781 1 93.56 79 ARG B CA 1
ATOM 1532 C C . ARG B 1 79 ? -9.273 13.391 -4.613 1 93.56 79 ARG B C 1
ATOM 1534 O O . ARG B 1 79 ? -8.375 14.07 -4.117 1 93.56 79 ARG B O 1
ATOM 1541 N N . HIS B 1 80 ? -10.523 13.438 -4.242 1 92.19 80 HIS B N 1
ATOM 1542 C CA . HIS B 1 80 ? -10.914 14.289 -3.121 1 92.19 80 HIS B CA 1
ATOM 1543 C C . HIS B 1 80 ? -10.188 13.875 -1.843 1 92.19 80 HIS B C 1
ATOM 1545 O O . HIS B 1 80 ? -9.688 14.734 -1.108 1 92.19 80 HIS B O 1
ATOM 1551 N N . TYR B 1 81 ? -10.062 12.68 -1.596 1 91.38 81 TYR B N 1
ATOM 1552 C CA . TYR B 1 81 ? -9.375 12.188 -0.409 1 91.38 81 TYR B CA 1
ATOM 1553 C C . TYR B 1 81 ? -7.867 12.383 -0.535 1 91.38 81 TYR B C 1
ATOM 1555 O O . TYR B 1 81 ? -7.184 12.633 0.46 1 91.38 81 TYR B O 1
ATOM 1563 N N . TYR B 1 82 ? -7.379 12.289 -1.763 1 94.19 82 TYR B N 1
ATOM 1564 C CA . TYR B 1 82 ? -5.949 12.359 -2.033 1 94.19 82 TYR B CA 1
ATOM 1565 C C . TYR B 1 82 ? -5.398 13.742 -1.698 1 94.19 82 TYR B C 1
ATOM 1567 O O . TYR B 1 82 ? -4.293 13.859 -1.166 1 94.19 82 TYR B O 1
ATOM 1575 N N . VAL B 1 83 ? -6.078 14.859 -2.004 1 90.06 83 VAL B N 1
ATOM 1576 C CA . VAL B 1 83 ? -5.656 16.25 -1.88 1 90.06 83 VAL B CA 1
ATOM 1577 C C . VAL B 1 83 ? -5.285 16.547 -0.43 1 90.06 83 VAL B C 1
ATOM 1579 O O . VAL B 1 83 ? -4.355 17.312 -0.167 1 90.06 83 VAL B O 1
ATOM 1582 N N . SER B 1 84 ? -5.66 15.656 0.656 1 89.38 84 SER B N 1
ATOM 1583 C CA . SER B 1 84 ? -5.391 15.953 2.061 1 89.38 84 SER B CA 1
ATOM 1584 C C . SER B 1 84 ? -4.633 14.805 2.727 1 89.38 84 SER B C 1
ATOM 1586 O O . SER B 1 84 ? -4.574 14.727 3.955 1 89.38 84 SER B O 1
ATOM 1588 N N . THR B 1 85 ? -4.02 14.094 1.858 1 94.44 85 THR B N 1
ATOM 1589 C CA . THR B 1 85 ? -3.289 12.977 2.449 1 94.44 85 THR B CA 1
ATOM 1590 C C . THR B 1 85 ? -1.783 13.188 2.32 1 94.44 85 THR B C 1
ATOM 1592 O O . THR B 1 85 ? -1.326 13.914 1.436 1 94.44 85 THR B O 1
ATOM 1595 N N . GLN B 1 86 ? -1.017 12.633 3.232 1 93.69 86 GLN B N 1
ATOM 1596 C CA . GLN B 1 86 ? 0.44 12.711 3.215 1 93.69 86 GLN B CA 1
ATOM 1597 C C . GLN B 1 86 ? 1.043 11.492 2.514 1 93.69 86 GLN B C 1
ATOM 1599 O O . GLN B 1 86 ? 2.217 11.508 2.141 1 93.69 86 GLN B O 1
ATOM 1604 N N . GLY B 1 87 ? 0.257 10.445 2.334 1 94.56 87 GLY B N 1
ATOM 1605 C CA . GLY B 1 87 ? 0.694 9.234 1.657 1 94.56 87 GLY B CA 1
ATOM 1606 C C . GLY B 1 87 ? -0.439 8.484 0.984 1 94.56 87 GLY B C 1
ATOM 1607 O O . GLY B 1 87 ? -1.592 8.578 1.411 1 94.56 87 GLY B O 1
ATOM 1608 N N . LEU B 1 88 ? -0.112 7.805 -0.039 1 96.06 88 LEU B N 1
ATOM 1609 C CA . LEU B 1 88 ? -1.037 6.957 -0.786 1 96.06 88 LEU B CA 1
ATOM 1610 C C . LEU B 1 88 ? -0.543 5.516 -0.825 1 96.06 88 LEU B C 1
ATOM 1612 O O . LEU B 1 88 ? 0.642 5.266 -1.059 1 96.06 88 LEU B O 1
ATOM 1616 N N . ILE B 1 89 ? -1.393 4.645 -0.477 1 95.75 89 ILE B N 1
ATOM 1617 C CA . ILE B 1 89 ? -1.188 3.211 -0.662 1 95.75 89 ILE B CA 1
ATOM 1618 C C . ILE B 1 89 ? -2.113 2.695 -1.762 1 95.75 89 ILE B C 1
ATOM 1620 O O . ILE B 1 89 ? -3.336 2.701 -1.606 1 95.75 89 ILE B O 1
ATOM 1624 N N . PHE B 1 90 ? -1.542 2.336 -2.807 1 97.38 90 PHE B N 1
ATOM 1625 C CA . PHE B 1 90 ? -2.303 1.761 -3.908 1 97.38 90 PHE B CA 1
ATOM 1626 C C . PHE B 1 90 ? -2.135 0.247 -3.951 1 97.38 90 PHE B C 1
ATOM 1628 O O . PHE B 1 90 ? -1.016 -0.255 -4.078 1 97.38 90 PHE B O 1
ATOM 1635 N N . VAL B 1 91 ? -3.186 -0.489 -3.848 1 95.81 91 VAL B N 1
ATOM 1636 C CA . VAL B 1 91 ? -3.154 -1.944 -3.75 1 95.81 91 VAL B CA 1
ATOM 1637 C C . VAL B 1 91 ? -3.6 -2.561 -5.074 1 95.81 91 VAL B C 1
ATOM 1639 O O . VAL B 1 91 ? -4.633 -2.176 -5.629 1 95.81 91 VAL B O 1
ATOM 1642 N N . ILE B 1 92 ? -2.787 -3.482 -5.543 1 96.38 92 ILE B N 1
ATOM 1643 C CA . ILE B 1 92 ? -3.082 -4.18 -6.789 1 96.38 92 ILE B CA 1
ATOM 1644 C C . ILE B 1 92 ? -3.096 -5.688 -6.547 1 96.38 92 ILE B C 1
ATOM 1646 O O . ILE B 1 92 ? -2.209 -6.223 -5.875 1 96.38 92 ILE B O 1
ATOM 1650 N N . ASP B 1 93 ? -4.121 -6.348 -7.07 1 93.62 93 ASP B N 1
ATOM 1651 C CA . ASP B 1 93 ? -4.188 -7.805 -7.047 1 93.62 93 ASP B CA 1
ATOM 1652 C C . ASP B 1 93 ? -3.447 -8.414 -8.234 1 93.62 93 ASP B C 1
ATOM 1654 O O . ASP B 1 93 ? -3.912 -8.32 -9.375 1 93.62 93 ASP B O 1
ATOM 1658 N N . SER B 1 94 ? -2.346 -8.984 -7.898 1 92.38 94 SER B N 1
ATOM 1659 C CA . SER B 1 94 ? -1.521 -9.547 -8.961 1 92.38 94 SER B CA 1
ATOM 1660 C C . SER B 1 94 ? -2.139 -10.82 -9.523 1 92.38 94 SER B C 1
ATOM 1662 O O . SER B 1 94 ? -1.737 -11.289 -10.586 1 92.38 94 SER B O 1
ATOM 1664 N N . ASN B 1 95 ? -3.084 -11.367 -8.828 1 91.81 95 ASN B N 1
ATOM 1665 C CA . ASN B 1 95 ? -3.729 -12.602 -9.266 1 91.81 95 ASN B CA 1
ATOM 1666 C C . ASN B 1 95 ? -4.75 -12.344 -10.367 1 91.81 95 ASN B C 1
ATOM 1668 O O . ASN B 1 95 ? -5.316 -13.281 -10.93 1 91.81 95 ASN B O 1
ATOM 1672 N N . ASP B 1 96 ? -5.012 -11.094 -10.68 1 90.62 96 ASP B N 1
ATOM 1673 C CA . ASP B 1 96 ? -5.934 -10.703 -11.75 1 90.62 96 ASP B CA 1
ATOM 1674 C C . ASP B 1 96 ? -5.223 -9.859 -12.797 1 90.62 96 ASP B C 1
ATOM 1676 O O . ASP B 1 96 ? -5.484 -8.656 -12.914 1 90.62 96 ASP B O 1
ATOM 1680 N N . PRO B 1 97 ? -4.469 -10.477 -13.672 1 89.69 97 PRO B N 1
ATOM 1681 C CA . PRO B 1 97 ? -3.662 -9.734 -14.641 1 89.69 97 PRO B CA 1
ATOM 1682 C C . PRO B 1 97 ? -4.508 -8.945 -15.641 1 89.69 97 PRO B C 1
ATOM 1684 O O . PRO B 1 97 ? -4.051 -7.949 -16.203 1 89.69 97 PRO B O 1
ATOM 1687 N N . GLN B 1 98 ? -5.699 -9.32 -15.781 1 92.81 98 GLN B N 1
ATOM 1688 C CA . GLN B 1 98 ? -6.562 -8.664 -16.766 1 92.81 98 GLN B CA 1
ATOM 1689 C C . GLN B 1 98 ? -6.957 -7.266 -16.297 1 92.81 98 GLN B C 1
ATOM 1691 O O . GLN B 1 98 ? -7.348 -6.426 -17.109 1 92.81 98 GLN B O 1
ATOM 1696 N N . ARG B 1 99 ? -6.816 -7.047 -15.016 1 94.06 99 ARG B N 1
ATOM 1697 C CA . ARG B 1 99 ? -7.273 -5.754 -14.516 1 94.06 99 ARG B CA 1
ATOM 1698 C C . ARG B 1 99 ? -6.098 -4.875 -14.117 1 94.06 99 ARG B C 1
ATOM 1700 O O . ARG B 1 99 ? -6.285 -3.783 -13.57 1 94.06 99 ARG B O 1
ATOM 1707 N N . ILE B 1 100 ? -4.922 -5.305 -14.414 1 93.88 100 ILE B N 1
ATOM 1708 C CA . ILE B 1 100 ? -3.73 -4.566 -14.016 1 93.88 100 ILE B CA 1
ATOM 1709 C C . ILE B 1 100 ? -3.672 -3.236 -14.758 1 93.88 100 ILE B C 1
ATOM 1711 O O . ILE B 1 100 ? -3.352 -2.201 -14.172 1 93.88 100 ILE B O 1
ATOM 1715 N N . GLN B 1 101 ? -3.945 -3.305 -15.992 1 92.56 101 GLN B N 1
ATOM 1716 C CA . GLN B 1 101 ? -3.93 -2.08 -16.781 1 92.56 101 GLN B CA 1
ATOM 1717 C C . GLN B 1 101 ? -4.961 -1.079 -16.281 1 92.56 101 GLN B C 1
ATOM 1719 O O . GLN B 1 101 ? -4.684 0.119 -16.188 1 92.56 101 GLN B O 1
ATOM 1724 N N . GLU B 1 102 ? -6.113 -1.566 -15.969 1 94.88 102 GLU B N 1
ATOM 1725 C CA . GLU B 1 102 ? -7.141 -0.711 -15.383 1 94.88 102 GLU B CA 1
ATOM 1726 C C . GLU B 1 102 ? -6.652 -0.065 -14.094 1 94.88 102 GLU B C 1
ATOM 1728 O O . GLU B 1 102 ? -6.859 1.131 -13.875 1 94.88 102 GLU B O 1
ATOM 1733 N N . ALA B 1 103 ? -6.055 -0.799 -13.297 1 95.75 103 ALA B N 1
ATOM 1734 C CA . ALA B 1 103 ? -5.52 -0.289 -12.031 1 95.75 103 ALA B CA 1
ATOM 1735 C C . ALA B 1 103 ? -4.5 0.82 -12.281 1 95.75 103 ALA B C 1
ATOM 1737 O O . ALA B 1 103 ? -4.562 1.88 -11.656 1 95.75 103 ALA B O 1
ATOM 1738 N N . ALA B 1 104 ? -3.58 0.595 -13.156 1 93.19 104 ALA B N 1
ATOM 1739 C CA . ALA B 1 104 ? -2.549 1.58 -13.469 1 93.19 104 ALA B CA 1
ATOM 1740 C C . ALA B 1 104 ? -3.168 2.871 -13.992 1 93.19 104 ALA B C 1
ATOM 1742 O O . ALA B 1 104 ? -2.734 3.967 -13.633 1 93.19 104 ALA B O 1
ATOM 1743 N N . GLU B 1 105 ? -4.152 2.715 -14.797 1 93.44 105 GLU B N 1
ATOM 1744 C CA . GLU B 1 105 ? -4.824 3.881 -15.359 1 93.44 105 GLU B CA 1
ATOM 1745 C C . GLU B 1 105 ? -5.562 4.672 -14.281 1 93.44 105 GLU B C 1
ATOM 1747 O O . GLU B 1 105 ? -5.551 5.906 -14.297 1 93.44 105 GLU B O 1
ATOM 1752 N N . GLU B 1 106 ? -6.188 3.965 -13.398 1 94.62 106 GLU B N 1
ATOM 1753 C CA . GLU B 1 106 ? -6.906 4.633 -12.32 1 94.62 106 GLU B CA 1
ATOM 1754 C C . GLU B 1 106 ? -5.953 5.422 -11.43 1 94.62 106 GLU B C 1
ATOM 1756 O O . GLU B 1 106 ? -6.285 6.523 -10.977 1 94.62 106 GLU B O 1
ATOM 1761 N N . LEU B 1 107 ? -4.801 4.84 -11.156 1 94.5 107 LEU B N 1
ATOM 1762 C CA . LEU B 1 107 ? -3.803 5.578 -10.391 1 94.5 107 LEU B CA 1
ATOM 1763 C C . LEU B 1 107 ? -3.393 6.852 -11.125 1 94.5 107 LEU B C 1
ATOM 1765 O O . LEU B 1 107 ? -3.336 7.926 -10.523 1 94.5 107 LEU B O 1
ATOM 1769 N N . HIS B 1 108 ? -3.152 6.719 -12.383 1 92.38 108 HIS B N 1
ATOM 1770 C CA . HIS B 1 108 ? -2.758 7.863 -13.195 1 92.38 108 HIS B CA 1
ATOM 1771 C C . HIS B 1 108 ? -3.822 8.953 -13.164 1 92.38 108 HIS B C 1
ATOM 1773 O O . HIS B 1 108 ? -3.504 10.141 -13.016 1 92.38 108 HIS B O 1
ATOM 1779 N N . ARG B 1 109 ? -4.996 8.57 -13.258 1 91.81 109 ARG B N 1
ATOM 1780 C CA . ARG B 1 109 ? -6.105 9.516 -13.25 1 91.81 109 ARG B CA 1
ATOM 1781 C C . ARG B 1 109 ? -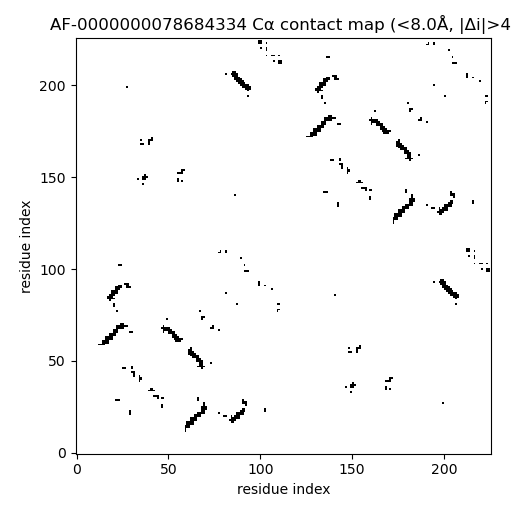6.191 10.242 -11.906 1 91.81 109 ARG B C 1
ATOM 1783 O O . ARG B 1 109 ? -6.469 11.438 -11.859 1 91.81 109 ARG B O 1
ATOM 1790 N N . MET B 1 110 ? -5.945 9.523 -10.914 1 92.81 110 MET B N 1
ATOM 1791 C CA . MET B 1 110 ? -6.102 10.055 -9.562 1 92.81 110 MET B CA 1
ATOM 1792 C C . MET B 1 110 ? -4.996 11.055 -9.242 1 92.81 110 MET B C 1
ATOM 1794 O O . MET B 1 110 ? -5.25 12.094 -8.617 1 92.81 110 MET B O 1
ATOM 1798 N N . VAL B 1 111 ? -3.779 10.758 -9.688 1 90.19 111 VAL B N 1
ATOM 1799 C CA . VAL B 1 111 ? -2.646 11.547 -9.227 1 90.19 111 VAL B CA 1
ATOM 1800 C C . VAL B 1 111 ? -2.352 12.664 -10.219 1 90.19 111 VAL B C 1
ATOM 1802 O O . VAL B 1 111 ? -1.627 13.617 -9.906 1 90.19 111 VAL B O 1
ATOM 1805 N N . ASN B 1 112 ? -2.754 12.453 -11.469 1 78.88 112 ASN B N 1
ATOM 1806 C CA . ASN B 1 112 ? -2.494 13.484 -12.469 1 78.88 112 ASN B CA 1
ATOM 1807 C C . ASN B 1 112 ? -3.586 14.547 -12.477 1 78.88 112 ASN B C 1
ATOM 1809 O O . ASN B 1 112 ? -4.773 14.227 -12.555 1 78.88 112 ASN B O 1
ATOM 1813 N N . ILE B 1 113 ? -3.189 15.656 -11.844 1 60.25 113 ILE B N 1
ATOM 1814 C CA . ILE B 1 113 ? -4.043 16.844 -11.891 1 60.25 113 ILE B CA 1
ATOM 1815 C C . ILE B 1 113 ? -4.047 17.406 -13.312 1 60.25 113 ILE B C 1
ATOM 1817 O O . ILE B 1 113 ? -3.006 17.453 -13.977 1 60.25 113 ILE B O 1
#

InterPro domains:
  IPR005225 Small GTP-binding domain [TIGR00231] (17-106)
  IPR006689 Small GTPase superfamily, ARF/SAR type [PF00025] (15-112)
  IPR006689 Small GTPase superfamily, ARF/SAR type [PR00328] (19-42)
  IPR006689 Small GTPase superfamily, ARF/SAR type [PR00328] (47-71)
  IPR006689 Small GTPase superfamily, ARF/SAR type [PR00328] (74-99)
  IPR024156 Small GTPase superfamily, ARF type [PTHR11711] (1-112)
  IPR027417 P-loop containing nucleoside triphosphate hydrolase [G3DSA:3.40.50.300] (3-113)
  IPR027417 P-loop containing nucleoside triphosphate hydrolase [SSF52540] (17-112)

Organism: Tetraodon nigroviridis (NCBI:txid99883)

Secondary structure (DSSP, 8-state):
-THHHHHHHHT--PPEEEEEEEEESTTS-HHHHHHHHH-S---------SEEEEEEEETTEEEEEEEE--SGGGGGGHHHHHTT-SEEEEEEETT-GGGHHHHHHHHHHHH--/-THHHHHHHHT--PPEEEEEEEEESTTS-HHHHHHHHH-S---------SEEEEEEEETTEEEEEEEE--SGGGGGGHHHHHTT-SEEEEEEETT-GGGHHHHHHHHHHHH--

Solvent-accessible surface area (backbone atoms only — not comparable to full-atom values): 12523 Å² total; per-residue (Å²): 128,74,70,59,62,57,58,60,59,63,61,65,68,68,67,44,80,40,34,32,39,33,40,36,48,60,89,30,46,61,66,48,50,53,34,54,37,43,48,76,41,88,64,89,70,62,84,60,73,64,62,46,78,46,76,46,75,49,92,53,33,35,39,34,38,37,42,40,27,28,44,79,87,48,46,78,50,49,40,67,57,50,79,74,23,52,27,35,37,39,31,38,38,52,80,42,70,86,48,45,62,57,46,48,49,51,50,41,58,51,70,53,126,127,71,71,60,61,57,58,58,58,62,63,65,66,67,66,43,80,40,34,33,37,33,38,36,47,61,88,30,45,61,68,47,50,52,33,55,39,44,40,81,45,88,63,90,69,62,84,60,73,62,61,46,78,47,75,47,75,48,93,53,33,35,38,34,37,38,41,40,28,27,42,78,87,47,46,78,50,50,40,69,58,48,81,72,23,51,28,36,38,40,33,40,36,51,80,43,69,86,48,46,65,58,47,48,50,53,51,41,58,51,71,53,126

Nearest PDB structures (foldseek):
  3vhx-assembly1_C  TM=9.053E-01  e=5.041E-13  Mus musculus
  2j5x-assembly1_A  TM=9.083E-01  e=4.427E-13  Homo sapiens
  9c59-assembly1_C  TM=8.360E-01  e=3.887E-13  Homo sapiens
  8oum-assembly3_C  TM=9.295E-01  e=1.486E-09  Promethearchaeati archaeon
  3dof-assembly1_A  TM=8.179E-01  e=1.392E-09  Homo sapiens

Radius of gyration: 19.82 Å; Cα contacts (8 Å, |Δi|>4): 399; chains: 2; bounding box: 38×75×61 Å

Foldseek 3Di:
DVVVVVVVVVVVLAAAEAEEEEEEAWPLCRVVVVCVVPPVDGDPDDQDDAWDWDWDDDRRYIYIYIGGGRDPVRLVCLLVSVVPHPYYHYGGRPVCVVCVVVRVVSVCVNPPD/DVVVVVVVVVVVLAAAEAEEEEEEAWPLCRVVVVCVVPPVDGDPDDQDDAWDWDWDDDRRYIYIYIGGGRYPVRLVCLLVSVVPHPYYHYGGRPVCVVCVVVRVVSVCVNPPD

Sequence (226 aa):
MGTVFSYIFSRFRSITPVRILMVGLDGAGKTTLLYKLKLSEVVTTIPTIGFNVETVEYKNVSFTVWDVGGQTIIRPLWRHYYVSTQGLIFVIDSNDPQRIQEAAEELHRMVNIMGTVFSYIFSRFRSITPVRILMVGLDGAGKTTLLYKLKLSEVVTTIPTIGFNVETVEYKNVSFTVWDVGGQTIIRPLWRHYYVSTQGLIFVIDSNDPQRIQEAAEELHRMVNI